Protein AF-A0A2E7J8X0-F1 (afdb_monomer)

Sequence (251 aa):
MTSPWQKIRTTPGSDLNWLWLPGWSFSADVFETFYDELPGHHWAADYLNCAVSFETAAASLAATAPGTGDGVNLPAIWIGWSLGGALAAKAFSATPAPRNHFLVTLATGQRFLSDKTGNGMPTEDFEAFSQSLTSNAETTLKRFTGLCAQGSSEARSLMKQLKSSQHPVRSELNHTLEWLRYEDLLPSLRSLHLYGHADALKPSHMPPAELSPGESHTFFLTTEGKHHLLERLHQLAEQLQHESAKREEMQ

Radius of gyration: 17.35 Å; Cα contacts (8 Å, |Δi|>4): 506; chains: 1; bounding box: 46×39×56 Å

Secondary structure (DSSP, 8-state):
---SEEEEEEESS---EEEEEPPTTB-GGGGHHHHTTS-EEEEEE-TTTT-SSHHHHHHHHHHT-TTEETTEE--EEEEEETHHHHHHHHHHHTSS-GGGEEEEEES--S-SB--TT--SB-HHHHHHHHHHHHH-HHHHHHHHHHHHHTT-TTHHHHHHHHHHHBPPS-THHHHHHGGGG---PPPPTTEEEEEETT-TT-PPPPSSEEEESS-STTGGGSHHHHHHHHHHHHHHHHHHHHHHHHHHHT-

Nearest PDB structures (foldseek):
  6k5e-assembly1_A  TM=8.300E-01  e=3.339E-15  Klebsiella pneumoniae
  1m33-assembly1_A  TM=8.145E-01  e=1.125E-14  Escherichia coli
  4nmw-assembly1_A  TM=8.241E-01  e=4.278E-14  Salmonella enterica subsp. enterica serovar Typhimurium str. LT2
  4etw-assembly2_C  TM=8.122E-01  e=5.796E-14  Shigella flexneri
  4rnc-assembly2_C-2  TM=6.267E-01  e=2.896E-07  Rhodococcus sp. ECU1013

Structure (mmCIF, N/CA/C/O backbone):
data_AF-A0A2E7J8X0-F1
#
_entry.id   AF-A0A2E7J8X0-F1
#
loop_
_atom_site.group_PDB
_atom_site.id
_atom_site.type_symbol
_atom_site.label_atom_id
_atom_site.label_alt_id
_atom_site.label_comp_id
_atom_site.label_asym_id
_atom_site.label_entity_id
_atom_site.label_seq_id
_atom_site.pdbx_PDB_ins_code
_atom_site.Cartn_x
_atom_site.Cartn_y
_atom_site.Cartn_z
_atom_site.occupancy
_atom_site.B_iso_or_equiv
_atom_site.auth_seq_id
_atom_site.auth_comp_id
_atom_site.auth_asym_id
_atom_site.auth_atom_id
_atom_site.pdbx_PDB_model_num
ATOM 1 N N . MET A 1 1 ? 21.994 -9.828 6.572 1.00 58.06 1 MET A N 1
ATOM 2 C CA . MET A 1 1 ? 20.561 -9.687 6.904 1.00 58.06 1 MET A CA 1
ATOM 3 C C . MET A 1 1 ? 19.781 -10.415 5.827 1.00 58.06 1 MET A C 1
ATOM 5 O O . MET A 1 1 ? 20.180 -10.331 4.671 1.00 58.06 1 MET A O 1
ATOM 9 N N . THR A 1 2 ? 18.761 -11.186 6.190 1.00 70.69 2 THR A N 1
ATOM 10 C CA . THR A 1 2 ? 17.818 -11.781 5.230 1.00 70.69 2 THR A CA 1
ATOM 11 C C . THR A 1 2 ? 17.099 -10.655 4.487 1.00 70.69 2 THR A C 1
ATOM 13 O O . THR A 1 2 ? 16.777 -9.639 5.102 1.00 70.69 2 THR A O 1
ATOM 16 N N . SER A 1 3 ? 16.901 -10.797 3.174 1.00 85.25 3 SER A N 1
ATOM 17 C CA . SER A 1 3 ? 16.164 -9.794 2.397 1.00 85.25 3 SER A CA 1
ATOM 18 C C . SER A 1 3 ? 14.737 -9.649 2.954 1.00 85.25 3 SER A C 1
ATOM 20 O O . SER A 1 3 ? 14.122 -10.673 3.261 1.00 85.25 3 SER A O 1
ATOM 22 N N . PRO A 1 4 ? 14.198 -8.419 3.068 1.00 91.75 4 PRO A N 1
ATOM 23 C CA . PRO A 1 4 ? 12.798 -8.187 3.409 1.00 91.75 4 PRO A CA 1
ATOM 24 C C . PRO A 1 4 ? 11.832 -8.627 2.301 1.00 91.75 4 PRO A C 1
ATOM 26 O O . PRO A 1 4 ? 10.627 -8.560 2.507 1.00 91.75 4 PRO A O 1
ATOM 29 N N . TRP A 1 5 ? 12.322 -9.054 1.132 1.00 94.44 5 TRP A N 1
ATOM 30 C CA . TRP A 1 5 ? 11.491 -9.469 0.008 1.00 94.44 5 TRP A CA 1
ATOM 31 C C . TRP A 1 5 ? 11.328 -10.983 -0.058 1.00 94.44 5 TRP A C 1
ATOM 33 O O . TRP A 1 5 ? 12.304 -11.733 -0.124 1.00 94.44 5 TRP A O 1
ATOM 43 N N . GLN A 1 6 ? 10.080 -11.433 -0.123 1.00 94.62 6 GLN A N 1
ATOM 44 C CA . GLN A 1 6 ? 9.724 -12.834 -0.322 1.00 94.62 6 GLN A CA 1
ATOM 45 C C . GLN A 1 6 ? 8.997 -12.992 -1.652 1.00 94.62 6 GLN A C 1
ATOM 47 O O . GLN A 1 6 ? 8.013 -12.302 -1.911 1.00 94.62 6 GLN A O 1
ATOM 52 N N . LYS A 1 7 ? 9.464 -13.901 -2.513 1.00 95.38 7 LYS A N 1
ATOM 53 C CA . LYS A 1 7 ? 8.768 -14.200 -3.768 1.00 95.38 7 LYS A CA 1
ATOM 54 C C . LYS A 1 7 ? 7.492 -14.980 -3.460 1.00 95.38 7 LYS A C 1
ATOM 56 O O . LYS A 1 7 ? 7.569 -16.097 -2.958 1.00 95.38 7 LYS A O 1
ATOM 61 N N . ILE A 1 8 ? 6.340 -14.397 -3.775 1.00 95.12 8 ILE A N 1
ATOM 62 C CA . ILE A 1 8 ? 5.021 -14.976 -3.493 1.00 95.12 8 ILE A CA 1
ATOM 63 C C . ILE A 1 8 ? 4.564 -15.848 -4.662 1.00 95.12 8 ILE A C 1
ATOM 65 O O . ILE A 1 8 ? 4.087 -16.966 -4.478 1.00 95.12 8 ILE A O 1
ATOM 69 N N . ARG A 1 9 ? 4.686 -15.316 -5.885 1.00 95.44 9 ARG A N 1
ATOM 70 C CA . ARG A 1 9 ? 4.117 -15.919 -7.095 1.00 95.44 9 ARG A CA 1
ATOM 71 C C . ARG A 1 9 ? 4.887 -15.504 -8.346 1.00 95.44 9 ARG A C 1
ATOM 73 O O . ARG A 1 9 ? 5.602 -14.501 -8.374 1.00 95.44 9 ARG A O 1
ATOM 80 N N . THR A 1 10 ? 4.757 -16.291 -9.404 1.00 96.88 10 THR A N 1
ATOM 81 C CA . THR A 1 10 ? 5.070 -15.864 -10.769 1.00 96.88 10 THR A CA 1
ATOM 82 C C . THR A 1 10 ? 3.896 -16.199 -11.664 1.00 96.88 10 THR A C 1
ATOM 84 O O . THR A 1 10 ? 3.505 -17.361 -11.750 1.00 96.88 10 THR A O 1
ATOM 87 N N . THR A 1 11 ? 3.369 -15.172 -12.313 1.00 96.00 11 THR A N 1
ATOM 88 C CA . THR A 1 11 ? 2.259 -15.255 -13.254 1.00 96.00 11 THR A CA 1
ATOM 89 C C . THR A 1 11 ? 2.851 -15.125 -14.659 1.00 96.00 11 THR A C 1
ATOM 91 O O . THR A 1 11 ? 3.521 -14.127 -14.931 1.00 96.00 11 THR A O 1
ATOM 94 N N . PRO A 1 12 ? 2.705 -16.127 -15.546 1.00 94.94 12 PRO A N 1
ATOM 95 C CA . PRO A 1 12 ? 3.324 -16.097 -16.872 1.00 94.94 12 PRO A CA 1
ATOM 96 C C . PRO A 1 12 ? 2.905 -14.880 -17.710 1.00 94.94 12 PRO A C 1
ATOM 98 O O . PRO A 1 12 ? 1.773 -14.420 -17.606 1.00 94.94 12 PRO A O 1
ATOM 101 N N . GLY A 1 13 ? 3.798 -14.414 -18.591 1.00 91.44 13 GLY A N 1
ATOM 102 C CA . GLY A 1 13 ? 3.497 -13.379 -19.594 1.00 91.44 13 GLY A CA 1
ATOM 103 C C . GLY A 1 13 ? 4.277 -12.068 -19.456 1.00 91.44 13 GLY A C 1
ATOM 104 O O . GLY A 1 13 ? 4.091 -11.179 -20.279 1.00 91.44 13 GLY A O 1
ATOM 105 N N . SER A 1 14 ? 5.145 -11.928 -18.449 1.00 92.62 14 SER A N 1
ATOM 106 C CA . SER A 1 14 ? 5.993 -10.745 -18.252 1.00 92.62 14 SER A CA 1
ATOM 107 C C . SER A 1 14 ? 7.146 -11.039 -17.284 1.00 92.62 14 SER A C 1
ATOM 109 O O . SER A 1 14 ? 6.987 -11.869 -16.391 1.00 92.62 14 SER A O 1
ATOM 111 N N . ASP A 1 15 ? 8.257 -10.307 -17.414 1.00 90.88 15 ASP A N 1
ATOM 112 C CA . ASP A 1 15 ? 9.375 -10.286 -16.449 1.00 90.88 15 ASP A CA 1
ATOM 113 C C . ASP A 1 15 ? 9.289 -9.094 -15.467 1.00 90.88 15 ASP A C 1
ATOM 115 O O . ASP A 1 15 ? 10.213 -8.824 -14.694 1.00 90.88 15 ASP A O 1
ATOM 119 N N . LEU A 1 16 ? 8.177 -8.350 -15.495 1.00 94.44 16 LEU A N 1
ATOM 120 C CA . LEU A 1 16 ? 7.918 -7.221 -14.602 1.00 94.44 16 LEU A CA 1
ATOM 121 C C . LEU A 1 16 ? 7.879 -7.674 -13.137 1.00 94.44 16 LEU A C 1
ATOM 123 O O . LEU A 1 16 ? 7.242 -8.673 -12.799 1.00 94.44 16 LEU A O 1
ATOM 127 N N . ASN A 1 17 ? 8.516 -6.905 -12.253 1.00 95.94 17 ASN A N 1
ATOM 128 C CA . ASN A 1 17 ? 8.443 -7.140 -10.813 1.00 95.94 17 ASN A CA 1
ATOM 129 C C . ASN A 1 17 ? 7.322 -6.308 -10.176 1.00 95.94 17 ASN A C 1
ATOM 131 O O . ASN A 1 17 ? 7.296 -5.084 -10.285 1.00 95.94 17 ASN A O 1
ATOM 135 N N . TRP A 1 18 ? 6.425 -6.970 -9.455 1.00 97.75 18 TRP A N 1
ATOM 136 C CA . TRP A 1 18 ? 5.392 -6.354 -8.628 1.00 97.75 18 TRP A CA 1
ATOM 137 C C . TRP A 1 18 ? 5.819 -6.439 -7.163 1.00 97.75 18 TRP A C 1
ATOM 139 O O . TRP A 1 18 ? 5.891 -7.535 -6.599 1.00 97.75 18 TRP A O 1
ATOM 149 N N . LEU A 1 19 ? 6.134 -5.296 -6.558 1.00 97.81 19 LEU A N 1
ATOM 150 C CA . LEU A 1 19 ? 6.659 -5.205 -5.196 1.00 97.81 19 LEU A CA 1
ATOM 151 C C . LEU A 1 19 ? 5.551 -4.724 -4.252 1.00 97.81 19 LEU A C 1
ATOM 153 O O . LEU A 1 19 ? 5.209 -3.545 -4.251 1.00 97.81 19 LEU A O 1
ATOM 157 N N . TRP A 1 20 ? 4.974 -5.638 -3.472 1.00 98.44 20 TRP A N 1
ATOM 158 C CA . TRP A 1 20 ? 3.791 -5.410 -2.636 1.00 98.44 20 TRP A CA 1
ATOM 159 C C . TRP A 1 20 ? 4.172 -5.118 -1.185 1.00 98.44 20 TRP A C 1
ATOM 161 O O . TRP A 1 20 ? 4.809 -5.940 -0.524 1.00 98.44 20 TRP A O 1
ATOM 171 N N . LEU A 1 21 ? 3.737 -3.967 -0.671 1.00 98.38 21 LEU A N 1
ATOM 172 C CA . LEU A 1 21 ? 3.998 -3.516 0.694 1.00 98.38 21 LEU A CA 1
ATOM 173 C C . LEU A 1 21 ? 2.665 -3.326 1.436 1.00 98.38 21 LEU A C 1
ATOM 175 O O . LEU A 1 21 ? 1.928 -2.377 1.142 1.00 98.38 21 LEU A O 1
ATOM 179 N N . PRO A 1 22 ? 2.310 -4.226 2.370 1.00 97.81 22 PRO A N 1
ATOM 180 C CA . PRO A 1 22 ? 1.033 -4.149 3.071 1.00 97.81 22 PRO A CA 1
ATOM 181 C C . PRO A 1 22 ? 0.977 -2.969 4.048 1.00 97.81 22 PRO A C 1
ATOM 183 O O . PRO A 1 22 ? 1.994 -2.383 4.408 1.00 97.81 22 PRO A O 1
ATOM 186 N N . GLY A 1 23 ? -0.236 -2.620 4.477 1.00 97.81 23 GLY A N 1
ATOM 187 C CA . GLY A 1 23 ? -0.451 -1.649 5.545 1.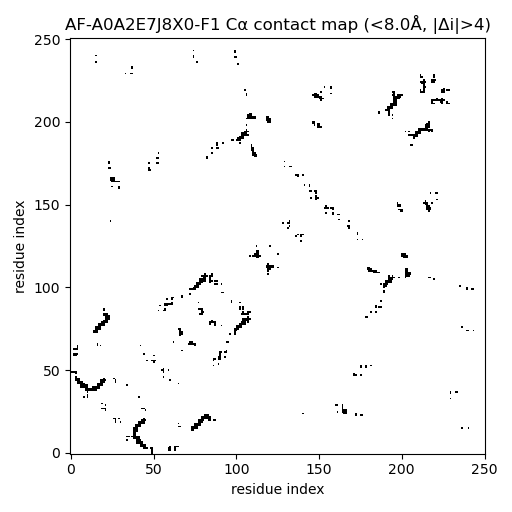00 97.81 23 GLY A CA 1
ATOM 188 C C . GLY A 1 23 ? -0.059 -2.200 6.915 1.00 97.81 23 GLY A C 1
ATOM 189 O O . GLY A 1 23 ? 0.081 -3.408 7.109 1.00 97.81 23 GLY A O 1
ATOM 190 N N . TRP A 1 24 ? 0.084 -1.307 7.898 1.00 97.56 24 TRP A N 1
ATOM 191 C CA . TRP A 1 24 ? 0.423 -1.694 9.268 1.00 97.56 24 TRP A CA 1
ATOM 192 C C . TRP A 1 24 ? -0.528 -2.784 9.800 1.00 97.56 24 TRP A C 1
ATOM 194 O O . TRP A 1 24 ? -1.736 -2.731 9.584 1.00 97.56 24 TRP A O 1
ATOM 204 N N . SER A 1 25 ? 0.024 -3.771 10.511 1.00 96.81 25 SER A N 1
ATOM 205 C CA . SER A 1 25 ? -0.647 -4.986 11.014 1.00 96.81 25 SER A CA 1
ATOM 206 C C . SER A 1 25 ? -1.102 -6.033 9.989 1.00 96.81 25 SER A C 1
ATOM 208 O O . SER A 1 25 ? -1.513 -7.115 10.408 1.00 96.81 25 SER A O 1
ATOM 210 N N . PHE A 1 26 ? -0.989 -5.784 8.683 1.00 97.25 26 PHE A N 1
ATOM 211 C CA . PHE A 1 26 ? -1.404 -6.732 7.646 1.00 97.25 26 PHE A CA 1
ATOM 212 C C . PHE A 1 26 ? -0.212 -7.375 6.934 1.00 97.25 26 PHE A C 1
ATOM 214 O O . PHE A 1 26 ? 0.861 -6.788 6.825 1.00 97.25 26 PHE A O 1
ATOM 221 N N . SER A 1 27 ? -0.431 -8.585 6.431 1.00 95.50 27 SER A N 1
ATOM 222 C CA . SER A 1 27 ? 0.467 -9.277 5.506 1.00 95.50 27 SER A CA 1
ATOM 223 C C . SER A 1 27 ? 0.142 -8.921 4.051 1.00 95.50 27 SER A C 1
ATOM 225 O O . SER A 1 27 ? -0.927 -8.379 3.745 1.00 95.50 27 SER A O 1
ATOM 227 N N . ALA A 1 28 ? 1.059 -9.248 3.136 1.00 95.44 28 ALA A N 1
ATOM 228 C CA . ALA A 1 28 ? 0.878 -9.005 1.706 1.00 95.44 28 ALA A CA 1
ATOM 229 C C . ALA A 1 28 ? -0.301 -9.784 1.096 1.00 95.44 28 ALA A C 1
ATOM 231 O O . ALA A 1 28 ? -0.807 -9.356 0.063 1.00 95.44 28 ALA A O 1
ATOM 232 N N . ASP A 1 29 ? -0.803 -10.829 1.764 1.00 95.88 29 ASP A N 1
ATOM 233 C CA . ASP A 1 29 ? -1.971 -11.617 1.339 1.00 95.88 29 ASP A CA 1
ATOM 234 C C . ASP A 1 29 ? -3.230 -10.758 1.132 1.00 95.88 29 ASP A C 1
ATOM 236 O O . ASP A 1 29 ? -4.136 -11.136 0.392 1.00 95.88 29 ASP A O 1
ATOM 240 N N . VAL A 1 30 ? -3.279 -9.545 1.703 1.00 97.25 30 VAL A N 1
ATOM 241 C CA . VAL A 1 30 ? -4.329 -8.560 1.390 1.00 97.25 30 VAL A CA 1
ATOM 242 C C . VAL A 1 30 ? -4.422 -8.247 -0.115 1.00 97.25 30 VAL A C 1
ATOM 244 O O . VAL A 1 30 ? -5.489 -7.881 -0.601 1.00 97.25 30 VAL A O 1
ATOM 247 N N . PHE A 1 31 ? -3.336 -8.434 -0.868 1.00 97.75 31 PHE A N 1
ATOM 248 C CA . PHE A 1 31 ? -3.265 -8.221 -2.314 1.00 97.75 31 PHE A CA 1
ATOM 249 C C . PHE A 1 31 ? -3.415 -9.505 -3.144 1.00 97.75 31 PHE A C 1
ATOM 251 O O . PHE A 1 31 ? -3.276 -9.441 -4.364 1.00 97.75 31 PHE A O 1
ATOM 258 N N . GLU A 1 32 ? -3.712 -10.659 -2.536 1.00 96.00 32 GLU A N 1
ATOM 259 C CA . GLU A 1 32 ? -3.732 -11.961 -3.229 1.00 96.00 32 GLU A CA 1
ATOM 260 C C . GLU A 1 32 ? -4.553 -11.936 -4.525 1.00 96.00 32 GLU A C 1
ATOM 262 O O . GLU A 1 32 ? -4.139 -12.458 -5.560 1.00 96.00 32 GLU A O 1
ATOM 267 N N . THR A 1 33 ? -5.691 -11.241 -4.494 1.00 94.75 33 THR A N 1
ATOM 268 C CA . THR A 1 33 ? -6.635 -11.187 -5.616 1.00 94.75 33 THR A CA 1
ATOM 269 C C . THR A 1 33 ? -6.126 -10.449 -6.861 1.00 94.75 33 THR A C 1
ATOM 271 O O . THR A 1 33 ? -6.829 -10.449 -7.873 1.00 94.75 33 THR A O 1
ATOM 274 N N . PHE A 1 34 ? -4.956 -9.806 -6.786 1.00 97.56 34 PHE A N 1
ATOM 275 C CA . PHE A 1 34 ? -4.296 -9.129 -7.905 1.00 97.56 34 PHE A CA 1
ATOM 276 C C . PHE A 1 34 ? -3.223 -9.995 -8.570 1.00 97.56 34 PHE A C 1
ATOM 278 O O . PHE A 1 34 ? -2.831 -9.706 -9.696 1.00 97.56 34 PHE A O 1
ATOM 285 N N . TYR A 1 35 ? -2.717 -11.036 -7.900 1.00 95.81 35 TYR A N 1
ATOM 286 C CA . TYR A 1 35 ? -1.521 -11.736 -8.375 1.00 95.81 35 TYR A CA 1
ATOM 287 C C . TYR A 1 35 ? -1.754 -12.510 -9.674 1.00 95.81 35 TYR A C 1
ATOM 289 O O . TYR A 1 35 ? -0.895 -12.511 -10.549 1.00 95.81 35 TYR A O 1
ATOM 297 N N . ASP A 1 36 ? -2.918 -13.141 -9.820 1.00 93.94 36 ASP A N 1
ATOM 298 C CA . ASP A 1 36 ? -3.247 -13.919 -11.022 1.00 93.94 36 ASP A CA 1
ATOM 299 C C . ASP A 1 36 ? -3.713 -13.041 -12.196 1.00 93.94 36 ASP A C 1
ATOM 301 O O . ASP A 1 36 ? -3.674 -13.472 -13.345 1.00 93.94 36 ASP A O 1
ATOM 305 N N . GLU A 1 37 ? -4.093 -11.792 -11.921 1.00 97.12 37 GLU A N 1
ATOM 306 C CA . GLU A 1 37 ? -4.568 -10.825 -12.921 1.00 97.12 37 GLU A CA 1
ATOM 307 C C . GLU A 1 37 ? -3.423 -10.007 -13.545 1.00 97.12 37 GLU A C 1
ATOM 309 O O . GLU A 1 37 ? -3.613 -9.303 -14.537 1.00 97.12 37 GLU A O 1
ATOM 314 N N . LEU A 1 38 ? -2.226 -10.065 -12.958 1.00 97.56 38 LEU A N 1
ATOM 315 C CA . LEU A 1 38 ? -1.077 -9.242 -13.325 1.00 97.56 38 LEU A CA 1
ATOM 316 C C . LEU A 1 38 ? 0.111 -10.144 -13.701 1.00 97.56 38 LEU A C 1
ATOM 318 O O . LEU A 1 38 ? 0.760 -10.696 -12.817 1.00 97.56 38 LEU A O 1
ATOM 322 N N . PRO A 1 39 ? 0.442 -10.308 -14.994 1.00 96.94 39 PRO A N 1
ATOM 323 C CA . PRO A 1 39 ? 1.623 -11.061 -15.418 1.00 96.94 39 PRO A CA 1
ATOM 324 C C . PRO A 1 39 ? 2.916 -10.495 -14.816 1.00 96.94 39 PRO A C 1
ATOM 326 O O . PRO A 1 39 ? 3.120 -9.278 -14.815 1.00 96.94 39 PRO A O 1
ATOM 329 N N . GLY A 1 40 ? 3.817 -11.358 -14.343 1.00 96.12 40 GLY A N 1
ATOM 330 C CA . GLY A 1 40 ? 5.087 -10.949 -13.744 1.00 96.12 40 GLY A CA 1
ATOM 331 C C . GLY A 1 40 ? 5.511 -11.754 -12.518 1.00 96.12 40 GLY A C 1
ATOM 332 O O . GLY A 1 40 ? 5.004 -12.837 -12.213 1.00 96.12 40 GLY A O 1
ATOM 333 N N . HIS A 1 41 ? 6.475 -11.204 -11.785 1.00 97.12 41 HIS A N 1
ATOM 334 C CA . HIS A 1 41 ? 6.982 -11.749 -10.530 1.00 97.12 41 HIS A CA 1
ATOM 335 C C . HIS A 1 41 ? 6.455 -10.941 -9.345 1.00 97.12 41 HIS A C 1
ATOM 337 O O . HIS A 1 41 ? 6.700 -9.741 -9.255 1.00 97.12 41 HIS A O 1
ATOM 343 N N . HIS A 1 42 ? 5.775 -11.600 -8.409 1.00 97.88 42 HIS A N 1
ATOM 344 C CA . HIS A 1 42 ? 5.182 -10.955 -7.238 1.00 97.88 42 HIS A CA 1
ATOM 345 C C . HIS A 1 42 ? 6.062 -11.164 -6.015 1.00 97.88 42 HIS A C 1
ATOM 347 O O . HIS A 1 42 ? 6.382 -12.305 -5.663 1.00 97.88 42 HIS A O 1
ATOM 353 N N . TRP A 1 43 ? 6.404 -10.067 -5.351 1.00 97.69 43 TRP A N 1
ATOM 354 C CA . TRP A 1 43 ? 7.251 -10.048 -4.166 1.00 97.69 43 TRP A CA 1
ATOM 355 C C . TRP A 1 43 ? 6.544 -9.320 -3.024 1.00 97.69 43 TRP A C 1
ATOM 357 O O . TRP A 1 43 ? 6.051 -8.213 -3.215 1.00 97.69 43 TRP A O 1
ATOM 367 N N . ALA A 1 44 ? 6.495 -9.932 -1.843 1.00 96.81 44 ALA A N 1
ATOM 368 C CA . ALA A 1 44 ? 5.972 -9.338 -0.616 1.00 96.81 44 ALA A CA 1
ATOM 369 C C . ALA A 1 44 ? 7.107 -8.717 0.189 1.00 96.81 44 ALA A C 1
ATOM 371 O O . ALA A 1 44 ? 8.133 -9.369 0.393 1.00 96.81 44 ALA A O 1
ATOM 372 N N . ALA A 1 45 ? 6.894 -7.510 0.706 1.00 95.50 45 ALA A N 1
ATOM 373 C CA . ALA A 1 45 ? 7.721 -6.960 1.768 1.00 95.50 45 ALA A CA 1
ATOM 374 C C . ALA A 1 45 ? 7.289 -7.509 3.137 1.00 95.50 45 ALA A C 1
ATOM 376 O O . ALA A 1 45 ? 6.139 -7.348 3.545 1.00 95.50 45 ALA A O 1
ATOM 377 N N . ASP A 1 46 ? 8.237 -8.075 3.877 1.00 91.31 46 ASP A N 1
ATOM 378 C CA . ASP A 1 46 ? 8.114 -8.452 5.286 1.00 91.31 46 ASP A CA 1
ATOM 379 C C . ASP A 1 46 ? 8.938 -7.488 6.153 1.00 91.31 46 ASP A C 1
ATOM 381 O O . ASP A 1 46 ? 9.997 -7.810 6.693 1.00 91.31 46 ASP A O 1
ATOM 385 N N . TYR A 1 47 ? 8.474 -6.241 6.251 1.00 90.75 47 TYR A N 1
ATOM 386 C CA . TYR A 1 47 ? 9.187 -5.201 6.998 1.00 90.75 47 TYR A CA 1
ATOM 387 C C . TYR A 1 47 ? 9.074 -5.359 8.525 1.00 90.75 47 TYR A C 1
ATOM 389 O O . TYR A 1 47 ? 9.843 -4.727 9.248 1.00 90.75 47 TYR A O 1
ATOM 397 N N . LEU A 1 48 ? 8.156 -6.197 9.030 1.00 86.25 48 LEU A N 1
ATOM 398 C CA . LEU A 1 48 ? 7.967 -6.407 10.472 1.00 86.25 48 LEU A CA 1
ATOM 399 C C . LEU A 1 48 ? 9.156 -7.130 11.117 1.00 86.25 48 LEU A C 1
ATOM 401 O O . LEU A 1 48 ? 9.444 -6.900 12.287 1.00 86.25 48 LEU A O 1
ATOM 405 N N . ASN A 1 49 ? 9.843 -7.990 10.361 1.00 79.12 49 ASN A N 1
ATOM 406 C CA . ASN A 1 49 ? 10.910 -8.850 10.881 1.00 79.12 49 ASN A CA 1
ATOM 407 C C . ASN A 1 49 ? 12.326 -8.339 10.569 1.00 79.12 49 ASN A C 1
ATOM 409 O O . ASN A 1 49 ? 13.309 -8.964 10.972 1.00 79.12 49 ASN A O 1
ATOM 413 N N . CYS A 1 50 ? 12.451 -7.241 9.820 1.00 69.94 50 CYS A N 1
ATOM 414 C CA . CYS A 1 50 ? 13.700 -6.915 9.130 1.00 69.94 50 CYS A CA 1
ATOM 415 C C . CYS A 1 50 ? 14.368 -5.605 9.564 1.00 69.94 50 CYS A C 1
ATOM 417 O O . CYS A 1 50 ? 15.479 -5.339 9.104 1.00 69.94 50 CYS A O 1
ATOM 419 N N . ALA A 1 51 ? 13.746 -4.787 10.419 1.00 71.56 51 ALA A N 1
ATOM 420 C CA . ALA A 1 51 ? 14.278 -3.463 10.737 1.00 71.56 51 ALA A CA 1
ATOM 421 C C . ALA A 1 51 ? 13.897 -2.942 12.129 1.00 71.56 51 ALA A C 1
ATOM 423 O O . ALA A 1 51 ? 12.922 -3.373 12.738 1.00 71.56 51 ALA A O 1
ATOM 424 N N . VAL A 1 52 ? 14.701 -1.987 12.607 1.00 82.50 52 VAL A N 1
ATOM 425 C CA . VAL A 1 52 ? 14.579 -1.339 13.927 1.00 82.50 52 VAL A CA 1
ATOM 426 C C . VAL A 1 52 ? 14.099 0.115 13.838 1.00 82.50 52 VAL A C 1
ATOM 428 O O . VAL A 1 52 ? 13.994 0.795 14.855 1.00 82.50 52 VAL A O 1
ATOM 431 N N . SER A 1 53 ? 13.874 0.626 12.626 1.00 93.31 53 SER A N 1
ATOM 432 C CA . SER A 1 53 ? 13.300 1.950 12.373 1.00 93.31 53 SER A CA 1
ATOM 433 C C . SER A 1 53 ? 12.706 2.023 10.965 1.00 93.31 53 SER A C 1
ATOM 435 O O . SER A 1 53 ? 13.051 1.215 10.097 1.00 93.31 53 SER A O 1
ATOM 437 N N . PHE A 1 54 ? 11.878 3.037 10.717 1.00 95.38 54 PHE A N 1
ATOM 438 C CA . PHE A 1 54 ? 11.328 3.335 9.394 1.00 95.38 54 PHE A CA 1
ATOM 439 C C . PHE A 1 54 ? 12.427 3.535 8.333 1.00 95.38 54 PHE A C 1
ATOM 441 O O . PHE A 1 54 ? 12.358 2.978 7.237 1.00 95.38 54 PHE A O 1
ATOM 448 N N . GLU A 1 55 ? 13.484 4.280 8.663 1.00 94.88 55 GLU A N 1
ATOM 449 C CA . GLU A 1 55 ? 14.585 4.609 7.750 1.00 94.88 55 GLU A CA 1
ATOM 450 C C . GLU A 1 55 ? 15.397 3.368 7.392 1.00 94.88 55 GLU A C 1
ATOM 452 O O . GLU A 1 55 ? 15.721 3.151 6.225 1.00 94.88 55 GLU A O 1
ATOM 457 N N . THR A 1 56 ? 15.710 2.537 8.390 1.00 93.75 56 THR A N 1
ATOM 458 C CA . THR A 1 56 ? 16.465 1.297 8.166 1.00 93.75 56 THR A CA 1
ATOM 459 C C . THR A 1 56 ? 15.644 0.278 7.377 1.00 93.75 56 THR A C 1
ATOM 461 O O . THR A 1 56 ? 16.196 -0.395 6.505 1.00 93.75 56 THR A O 1
ATOM 464 N N . ALA A 1 57 ? 14.325 0.221 7.602 1.00 94.69 57 ALA A N 1
ATOM 465 C CA . ALA A 1 57 ? 13.405 -0.589 6.808 1.00 94.69 57 ALA A CA 1
ATOM 466 C C . ALA A 1 57 ? 13.387 -0.139 5.342 1.00 94.69 57 ALA A C 1
ATOM 468 O O . ALA A 1 57 ? 13.635 -0.948 4.448 1.00 94.69 57 ALA A O 1
ATOM 469 N N . ALA A 1 58 ? 13.160 1.153 5.091 1.00 95.19 58 ALA A N 1
ATOM 470 C CA . ALA A 1 58 ? 13.116 1.708 3.741 1.00 95.19 58 ALA A CA 1
ATOM 471 C C . ALA A 1 58 ? 14.451 1.548 2.995 1.00 95.19 58 ALA A C 1
ATOM 473 O O . ALA A 1 58 ? 14.459 1.181 1.820 1.00 95.19 58 ALA A O 1
ATOM 474 N N . ALA A 1 59 ? 15.581 1.761 3.676 1.00 93.12 59 ALA A N 1
ATOM 475 C CA . ALA A 1 59 ? 16.906 1.554 3.095 1.00 93.12 59 ALA A CA 1
ATOM 476 C C . ALA A 1 59 ? 17.149 0.081 2.728 1.00 93.12 59 ALA A C 1
ATOM 478 O O . ALA A 1 59 ? 17.650 -0.205 1.642 1.00 93.12 59 ALA A O 1
ATOM 479 N N . SER A 1 60 ? 16.756 -0.855 3.599 1.00 92.62 60 SER A N 1
ATOM 480 C CA . SER A 1 60 ? 16.861 -2.296 3.336 1.00 92.62 60 SER A CA 1
ATOM 481 C C . SER A 1 60 ? 15.985 -2.727 2.155 1.00 92.62 60 SER A C 1
ATOM 483 O O . SER A 1 60 ? 16.443 -3.458 1.272 1.00 92.62 60 SER A O 1
ATOM 485 N N . LEU A 1 61 ? 14.747 -2.220 2.092 1.00 94.19 61 LEU A N 1
ATOM 486 C CA . LEU A 1 61 ? 13.825 -2.455 0.980 1.00 94.19 61 LEU A CA 1
ATOM 487 C C . LEU A 1 61 ? 14.417 -1.966 -0.345 1.00 94.19 61 LEU A C 1
ATOM 489 O O . LEU A 1 61 ? 14.426 -2.734 -1.303 1.00 94.19 61 LEU A O 1
ATOM 493 N N . ALA A 1 62 ? 14.954 -0.742 -0.384 1.00 93.06 62 ALA A N 1
ATOM 494 C CA . ALA A 1 62 ? 15.578 -0.163 -1.575 1.00 93.06 62 ALA A CA 1
ATOM 495 C C . ALA A 1 62 ? 16.826 -0.937 -2.020 1.00 93.06 62 ALA A C 1
ATOM 497 O O . ALA A 1 62 ? 16.973 -1.256 -3.195 1.00 93.06 62 ALA A O 1
ATOM 498 N N . ALA A 1 63 ? 17.713 -1.273 -1.079 1.00 90.62 63 ALA A N 1
ATOM 499 C CA . ALA A 1 63 ? 18.994 -1.915 -1.376 1.00 90.62 63 ALA A CA 1
ATOM 500 C C . ALA A 1 63 ? 18.863 -3.369 -1.854 1.00 90.62 63 ALA A C 1
ATOM 502 O O . ALA A 1 63 ? 19.802 -3.913 -2.428 1.00 90.62 63 ALA A O 1
ATOM 503 N N . THR A 1 64 ? 17.733 -4.016 -1.571 1.00 91.06 64 THR A N 1
ATOM 504 C CA . THR A 1 64 ? 17.513 -5.435 -1.884 1.00 91.06 64 THR A CA 1
ATOM 505 C C . THR A 1 64 ? 16.305 -5.664 -2.786 1.00 91.06 64 THR A C 1
ATOM 507 O O . THR A 1 64 ? 15.862 -6.805 -2.928 1.00 91.06 64 THR A O 1
ATOM 510 N N . ALA A 1 65 ? 15.762 -4.598 -3.382 1.00 92.12 65 ALA A N 1
ATOM 511 C CA . ALA A 1 65 ? 14.594 -4.684 -4.241 1.00 92.12 65 ALA A CA 1
ATOM 512 C C . ALA A 1 65 ? 14.858 -5.622 -5.432 1.00 92.12 65 ALA A C 1
ATOM 514 O O . ALA A 1 65 ? 15.866 -5.468 -6.130 1.00 92.12 65 ALA A O 1
ATOM 515 N N . PRO A 1 66 ? 13.968 -6.590 -5.700 1.00 90.06 66 PRO A N 1
ATOM 516 C CA . PRO A 1 66 ? 14.073 -7.448 -6.869 1.00 90.06 66 PRO A CA 1
ATOM 517 C C . PRO A 1 66 ? 14.175 -6.627 -8.156 1.00 90.06 66 PRO A C 1
ATOM 519 O O . PRO A 1 66 ? 13.425 -5.675 -8.358 1.00 90.06 66 PRO A O 1
ATOM 522 N N . GLY A 1 67 ? 15.117 -6.994 -9.024 1.00 79.25 67 GLY A N 1
ATOM 523 C CA . GLY A 1 67 ? 15.384 -6.250 -10.258 1.00 79.25 67 GLY A CA 1
ATOM 524 C C . GLY A 1 67 ? 16.270 -5.013 -10.078 1.00 79.25 67 GLY A C 1
ATOM 525 O O . GLY A 1 67 ? 16.489 -4.307 -11.060 1.00 79.25 67 GLY A O 1
ATOM 526 N N . THR A 1 68 ? 16.801 -4.771 -8.872 1.00 74.00 68 THR A N 1
ATOM 527 C CA . THR A 1 68 ? 17.818 -3.744 -8.603 1.00 74.00 68 THR A CA 1
ATOM 528 C C . THR A 1 68 ? 19.160 -4.410 -8.273 1.00 74.00 68 THR A C 1
ATOM 530 O O . THR A 1 68 ? 19.230 -5.296 -7.422 1.00 74.00 68 THR A O 1
ATOM 533 N N . GLY A 1 69 ? 20.226 -4.052 -8.994 1.00 67.62 69 GLY A N 1
ATOM 534 C CA . GLY A 1 69 ? 21.568 -4.606 -8.788 1.00 67.62 69 GLY A CA 1
ATOM 535 C C . GLY A 1 69 ? 22.528 -4.303 -9.940 1.00 67.62 69 GLY A C 1
ATOM 536 O O . GLY A 1 69 ? 22.126 -3.782 -10.982 1.00 67.62 69 GLY A O 1
ATOM 537 N N . ASP A 1 70 ? 23.808 -4.629 -9.758 1.00 58.38 70 ASP A N 1
ATOM 538 C CA . ASP A 1 70 ? 24.841 -4.381 -10.767 1.00 58.38 70 ASP A CA 1
ATOM 539 C C . ASP A 1 70 ? 24.535 -5.148 -12.064 1.00 58.38 70 ASP A C 1
ATOM 541 O O . ASP A 1 70 ? 24.538 -6.377 -12.107 1.00 58.38 70 ASP A O 1
ATOM 545 N N . GLY A 1 71 ? 24.249 -4.404 -13.136 1.00 63.16 71 GLY A N 1
ATOM 546 C CA . GLY A 1 71 ? 24.002 -4.946 -14.477 1.00 63.16 71 GLY A CA 1
ATOM 547 C C . GLY A 1 71 ? 22.590 -5.486 -14.735 1.00 63.16 71 GLY A C 1
ATOM 548 O O . GLY A 1 71 ? 22.292 -5.821 -15.878 1.00 63.16 71 GLY A O 1
ATOM 549 N N . VAL A 1 72 ? 21.705 -5.527 -13.731 1.00 67.50 72 VAL A N 1
ATOM 550 C CA . VAL A 1 72 ? 20.302 -5.952 -13.886 1.00 67.50 72 VAL A CA 1
ATOM 551 C C . VAL A 1 72 ? 19.386 -4.815 -13.450 1.00 67.50 72 VAL A C 1
ATOM 553 O O . VAL A 1 72 ? 19.368 -4.435 -12.283 1.00 67.50 72 VAL A O 1
ATOM 556 N N . ASN A 1 73 ? 18.618 -4.273 -14.396 1.00 75.94 73 ASN A N 1
ATOM 557 C CA . ASN A 1 73 ? 17.654 -3.204 -14.140 1.00 75.94 73 ASN A CA 1
ATOM 558 C C . ASN A 1 73 ? 16.296 -3.547 -14.759 1.00 75.94 73 ASN A C 1
ATOM 560 O O . ASN A 1 73 ? 15.836 -2.888 -15.697 1.00 75.94 73 ASN A O 1
ATOM 564 N N . LEU A 1 74 ? 15.695 -4.625 -14.255 1.00 86.19 74 LEU A N 1
ATOM 565 C CA . LEU A 1 74 ? 14.364 -5.044 -14.681 1.00 86.19 74 LEU A CA 1
ATOM 566 C C . LEU A 1 74 ? 13.320 -4.035 -14.190 1.00 86.19 74 LEU A C 1
ATOM 568 O O . LEU A 1 74 ? 13.474 -3.469 -13.100 1.00 86.19 74 LEU A O 1
ATOM 572 N N . PRO A 1 75 ? 12.250 -3.800 -14.966 1.00 90.31 75 PRO A N 1
ATOM 573 C CA . PRO A 1 75 ? 11.204 -2.899 -14.537 1.00 90.31 75 PRO A CA 1
ATOM 574 C C . PRO A 1 75 ? 10.509 -3.436 -13.282 1.00 90.31 75 PRO A C 1
ATOM 576 O O . PRO A 1 75 ? 10.378 -4.649 -13.077 1.00 90.31 75 PRO A O 1
ATOM 579 N N . ALA A 1 76 ? 10.060 -2.512 -12.439 1.00 94.44 76 ALA A N 1
ATOM 580 C CA . ALA A 1 76 ? 9.385 -2.826 -11.189 1.00 94.44 76 ALA A CA 1
ATOM 581 C C . ALA A 1 76 ? 8.318 -1.780 -10.860 1.00 94.44 76 ALA A C 1
ATOM 583 O O . ALA A 1 76 ? 8.558 -0.575 -10.967 1.00 94.44 76 ALA A O 1
ATOM 584 N N . ILE A 1 77 ? 7.153 -2.237 -10.412 1.00 96.81 77 ILE A N 1
ATOM 585 C CA . ILE A 1 77 ? 6.116 -1.378 -9.843 1.00 96.81 77 ILE A CA 1
ATOM 586 C C . ILE A 1 77 ? 6.074 -1.640 -8.341 1.00 96.81 77 ILE A C 1
ATOM 588 O O . ILE A 1 77 ? 5.875 -2.770 -7.898 1.00 96.81 77 ILE A O 1
ATOM 592 N N . TRP A 1 78 ? 6.280 -0.581 -7.565 1.00 97.69 78 TRP A N 1
ATOM 593 C CA . TRP A 1 78 ? 6.181 -0.578 -6.111 1.00 97.69 78 TRP A CA 1
ATOM 594 C C . TRP A 1 78 ? 4.754 -0.228 -5.720 1.00 97.69 78 TRP A C 1
ATOM 596 O O . TRP A 1 78 ? 4.311 0.872 -6.025 1.00 97.69 78 TRP A O 1
ATOM 606 N N . ILE A 1 79 ? 4.038 -1.127 -5.050 1.00 98.62 79 ILE A N 1
ATOM 607 C CA . ILE A 1 79 ? 2.653 -0.918 -4.624 1.00 98.62 79 ILE A CA 1
ATOM 608 C C . ILE A 1 79 ? 2.592 -1.017 -3.114 1.00 98.62 79 ILE A C 1
ATOM 610 O O . ILE A 1 79 ? 2.735 -2.101 -2.550 1.00 98.62 79 ILE A O 1
ATOM 614 N N . GLY A 1 80 ? 2.365 0.114 -2.456 1.00 98.56 80 GLY A N 1
ATOM 615 C CA . GLY A 1 80 ? 2.264 0.151 -1.007 1.00 98.56 80 GLY A CA 1
ATOM 616 C C . GLY A 1 80 ? 0.944 0.726 -0.523 1.00 98.56 80 GLY A C 1
ATOM 617 O O . GLY A 1 80 ? 0.475 1.742 -1.030 1.00 98.56 80 GLY A O 1
ATOM 618 N N . TRP A 1 81 ? 0.358 0.085 0.482 1.00 98.75 81 TRP A N 1
ATOM 619 C CA . TRP A 1 81 ? -0.855 0.557 1.144 1.00 98.75 81 TRP A CA 1
ATOM 620 C C . TRP A 1 81 ? -0.518 1.164 2.505 1.00 98.75 81 TRP A C 1
ATOM 622 O O . TRP A 1 81 ? 0.209 0.549 3.284 1.00 98.75 81 TRP A O 1
ATOM 632 N N . SER A 1 82 ? -1.052 2.349 2.818 1.00 98.06 82 SER A N 1
ATOM 633 C CA . SER A 1 82 ? -0.911 2.973 4.142 1.00 98.06 82 SER A CA 1
ATOM 634 C C . SER A 1 82 ? 0.569 3.094 4.557 1.00 98.06 82 SER A C 1
ATOM 636 O O . SER A 1 82 ? 1.359 3.639 3.779 1.00 98.06 82 SER A O 1
ATOM 638 N N . LEU A 1 83 ? 0.979 2.555 5.718 1.00 98.12 83 LEU A N 1
ATOM 639 C CA . LEU A 1 83 ? 2.391 2.461 6.136 1.00 98.12 83 LEU A CA 1
ATOM 640 C C . LEU A 1 83 ? 3.295 1.816 5.068 1.00 98.12 83 LEU A C 1
ATOM 642 O O . LEU A 1 83 ? 4.396 2.307 4.823 1.00 98.12 83 LEU A O 1
ATOM 646 N N . GLY A 1 84 ? 2.836 0.754 4.402 1.00 98.38 84 GLY A N 1
ATOM 647 C CA . GLY A 1 84 ? 3.572 0.116 3.313 1.00 98.38 84 GLY A CA 1
ATOM 648 C C . GLY A 1 84 ? 3.815 1.061 2.142 1.00 98.38 84 GLY A C 1
ATOM 649 O O . GLY A 1 84 ? 4.886 1.028 1.546 1.00 98.38 84 GLY A O 1
ATOM 650 N N . GLY A 1 85 ? 2.875 1.964 1.851 1.00 98.25 85 GLY A N 1
ATOM 651 C CA . GLY A 1 85 ? 3.062 3.021 0.852 1.00 98.25 85 GLY A CA 1
ATOM 652 C C . GLY A 1 85 ? 4.061 4.089 1.282 1.00 98.25 85 GLY A C 1
ATOM 653 O O . GLY A 1 85 ? 4.826 4.563 0.445 1.00 98.25 85 GLY A O 1
ATOM 654 N N . ALA A 1 86 ? 4.131 4.417 2.574 1.00 98.06 86 ALA A N 1
ATOM 655 C CA . ALA A 1 86 ? 5.151 5.329 3.091 1.00 98.06 86 ALA A CA 1
ATOM 656 C C . ALA A 1 86 ? 6.558 4.717 2.989 1.00 98.06 86 ALA A C 1
ATOM 658 O O . ALA A 1 86 ? 7.489 5.366 2.504 1.00 98.06 86 ALA A O 1
ATOM 659 N N . LEU A 1 87 ? 6.699 3.438 3.360 1.00 97.81 87 LEU A N 1
ATOM 660 C CA . LEU A 1 87 ? 7.936 2.674 3.174 1.00 97.81 87 LEU A CA 1
ATOM 661 C C . LEU A 1 87 ? 8.309 2.559 1.691 1.00 97.81 87 LEU A C 1
ATOM 663 O O . LEU A 1 87 ? 9.469 2.771 1.344 1.00 97.81 87 LEU A O 1
ATOM 667 N N . ALA A 1 88 ? 7.332 2.284 0.820 1.00 97.31 88 ALA A N 1
ATOM 668 C CA . ALA A 1 88 ? 7.525 2.214 -0.626 1.00 97.31 88 ALA A CA 1
ATOM 669 C C . ALA A 1 88 ? 8.036 3.543 -1.184 1.00 97.31 88 ALA A C 1
ATOM 671 O O . ALA A 1 88 ? 9.024 3.556 -1.907 1.00 97.31 88 ALA A O 1
ATOM 672 N N . ALA A 1 89 ? 7.413 4.665 -0.814 1.00 96.75 89 ALA A N 1
ATOM 673 C CA . ALA A 1 89 ? 7.816 5.991 -1.269 1.00 96.75 89 ALA A CA 1
ATOM 674 C C . ALA A 1 89 ? 9.243 6.337 -0.823 1.00 96.75 89 ALA A C 1
ATOM 676 O O . ALA A 1 89 ? 10.068 6.775 -1.633 1.00 96.75 89 ALA A O 1
ATOM 677 N N . LYS A 1 90 ? 9.564 6.080 0.452 1.00 96.31 90 LYS A N 1
ATOM 678 C CA . LYS A 1 90 ? 10.907 6.315 0.988 1.00 96.31 90 LYS A CA 1
ATOM 679 C C . LYS A 1 90 ? 11.949 5.429 0.299 1.00 96.31 90 LYS A C 1
ATOM 681 O O . LYS A 1 90 ? 12.976 5.947 -0.137 1.00 96.31 90 LYS A O 1
ATOM 686 N N . ALA A 1 91 ? 11.677 4.134 0.143 1.00 94.81 91 ALA A N 1
ATOM 687 C CA . ALA A 1 91 ? 12.564 3.199 -0.548 1.00 94.81 91 ALA A CA 1
ATOM 688 C C . ALA A 1 91 ? 12.748 3.571 -2.030 1.00 94.81 91 ALA A C 1
ATOM 690 O O . ALA A 1 91 ? 13.874 3.621 -2.527 1.00 94.81 91 ALA A O 1
ATOM 691 N N . PHE A 1 92 ? 11.661 3.925 -2.719 1.00 94.25 92 PHE A N 1
ATOM 692 C CA . PHE A 1 92 ? 11.671 4.344 -4.119 1.00 94.25 92 PHE A CA 1
ATOM 693 C C . PHE A 1 92 ? 12.580 5.558 -4.337 1.00 94.25 92 PHE A C 1
ATOM 695 O O . PHE A 1 92 ? 13.391 5.561 -5.259 1.00 94.25 92 PHE A O 1
ATOM 702 N N . SER A 1 93 ? 12.517 6.563 -3.453 1.00 92.12 93 SER A N 1
ATOM 703 C CA . SER A 1 93 ? 13.393 7.745 -3.532 1.00 92.12 93 SER A CA 1
ATOM 704 C C . SER A 1 93 ? 14.889 7.430 -3.384 1.00 92.12 93 SER A C 1
ATOM 706 O O . SER A 1 93 ? 15.726 8.195 -3.859 1.00 92.12 93 SER A O 1
ATOM 708 N N . ALA A 1 94 ? 15.223 6.304 -2.748 1.00 89.62 94 ALA A N 1
ATOM 709 C CA . ALA A 1 94 ? 16.590 5.826 -2.564 1.00 89.62 94 ALA A CA 1
ATOM 710 C C . ALA A 1 94 ? 17.008 4.781 -3.617 1.00 89.62 94 ALA A C 1
ATOM 712 O O . ALA A 1 94 ? 18.152 4.327 -3.607 1.00 89.62 94 ALA A O 1
ATOM 713 N N . THR A 1 95 ? 16.098 4.382 -4.513 1.00 84.25 95 THR A N 1
ATOM 714 C CA . THR A 1 95 ? 16.345 3.318 -5.489 1.00 84.25 95 THR A CA 1
ATOM 715 C C . THR A 1 95 ? 17.152 3.849 -6.683 1.00 84.25 95 THR A C 1
ATOM 717 O O . THR A 1 95 ? 16.785 4.869 -7.276 1.00 84.25 95 THR A O 1
ATOM 720 N N . PRO A 1 96 ? 18.247 3.174 -7.082 1.00 73.25 96 PRO A N 1
ATOM 721 C CA . PRO A 1 96 ? 18.999 3.537 -8.278 1.00 73.25 96 PRO A CA 1
ATOM 722 C C . PRO A 1 96 ? 18.153 3.425 -9.556 1.00 73.25 96 PRO A C 1
ATOM 724 O O . PRO A 1 96 ? 17.360 2.506 -9.712 1.00 73.25 96 PRO A O 1
ATOM 727 N N . ALA A 1 97 ? 18.375 4.331 -10.513 1.00 72.00 97 ALA A N 1
ATOM 728 C CA . ALA A 1 97 ? 17.734 4.324 -11.835 1.00 72.00 97 ALA A CA 1
ATOM 729 C C . ALA A 1 97 ? 16.180 4.286 -11.828 1.00 72.00 97 ALA A C 1
ATOM 731 O O . ALA A 1 97 ? 15.586 3.480 -12.551 1.00 72.00 97 ALA A O 1
ATOM 732 N N . PRO A 1 98 ? 15.504 5.240 -11.152 1.00 70.69 98 PRO A N 1
ATOM 733 C CA . PRO A 1 98 ? 14.044 5.245 -10.963 1.00 70.69 98 PRO A CA 1
ATOM 734 C C . PRO A 1 98 ? 13.228 5.294 -12.267 1.00 70.69 98 PRO A C 1
ATOM 736 O O . PRO A 1 98 ? 12.023 5.075 -12.260 1.00 70.69 98 PRO A O 1
ATOM 739 N N . ARG A 1 99 ? 13.863 5.570 -13.413 1.00 80.81 99 ARG A N 1
ATOM 740 C CA . ARG A 1 99 ? 13.219 5.595 -14.736 1.00 80.81 99 ARG A CA 1
ATOM 741 C C . ARG A 1 99 ? 12.659 4.241 -15.192 1.00 80.81 99 ARG A C 1
ATOM 743 O O . ARG A 1 99 ? 11.784 4.232 -16.051 1.00 80.81 99 ARG A O 1
ATOM 750 N N . ASN A 1 100 ? 13.158 3.130 -14.645 1.00 86.25 100 ASN A N 1
ATOM 751 C CA . ASN A 1 100 ? 12.640 1.787 -14.934 1.00 86.25 100 ASN A CA 1
ATOM 752 C C . ASN A 1 100 ? 11.562 1.357 -13.932 1.00 86.25 100 ASN A C 1
ATOM 754 O O . ASN A 1 100 ? 10.988 0.279 -14.071 1.00 86.25 100 ASN A O 1
ATOM 758 N N . HIS A 1 101 ? 11.277 2.186 -12.930 1.00 91.88 101 HIS A N 1
ATOM 759 C CA . HIS A 1 101 ? 10.349 1.853 -11.865 1.00 91.88 101 HIS A CA 1
ATOM 760 C C . HIS A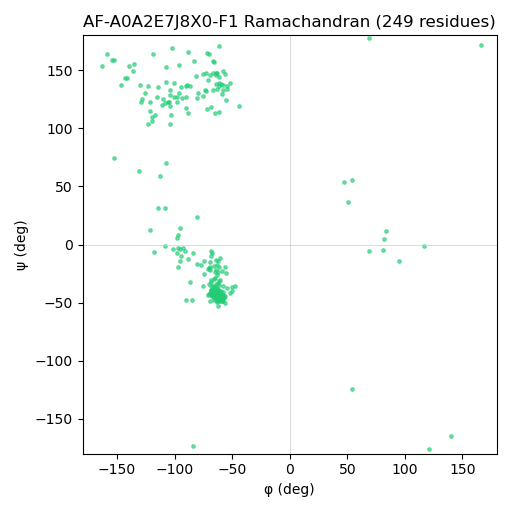 1 101 ? 9.172 2.823 -11.830 1.00 91.88 101 HIS A C 1
ATOM 762 O O . HIS A 1 101 ? 9.193 3.903 -12.435 1.00 91.88 101 HIS A O 1
ATOM 768 N N . PHE A 1 102 ? 8.122 2.420 -11.126 1.00 95.31 102 PHE A N 1
ATOM 769 C CA . PHE A 1 102 ? 6.970 3.270 -10.854 1.00 95.31 102 PHE A CA 1
ATOM 770 C C . PHE A 1 102 ? 6.461 3.030 -9.432 1.00 95.31 102 PHE A C 1
ATOM 772 O O . PHE A 1 102 ? 6.495 1.900 -8.947 1.00 95.31 102 PHE A O 1
ATOM 779 N N . LEU A 1 103 ? 6.011 4.090 -8.764 1.00 97.12 103 LEU A N 1
ATOM 780 C CA . LEU A 1 103 ? 5.455 4.034 -7.415 1.00 97.12 103 LEU A CA 1
ATOM 781 C C . LEU A 1 103 ? 3.929 4.153 -7.461 1.00 97.12 103 LEU A C 1
ATOM 783 O O . LEU A 1 103 ? 3.384 5.097 -8.017 1.00 97.12 103 LEU A O 1
ATOM 787 N N . VAL A 1 104 ? 3.229 3.238 -6.812 1.00 98.31 104 VAL A N 1
ATOM 788 C CA . VAL A 1 104 ? 1.789 3.300 -6.583 1.00 98.31 104 VAL A CA 1
ATOM 789 C C . VAL A 1 104 ? 1.557 3.276 -5.081 1.00 98.31 104 VAL A C 1
ATOM 791 O O . VAL A 1 104 ? 1.980 2.347 -4.393 1.00 98.31 104 VAL A O 1
ATOM 794 N N . THR A 1 105 ? 0.882 4.293 -4.555 1.00 98.62 105 THR A N 1
ATOM 795 C CA . THR A 1 105 ? 0.470 4.295 -3.149 1.00 98.62 105 THR A CA 1
ATOM 796 C C . THR A 1 105 ? -1.041 4.245 -3.034 1.00 98.62 105 THR A C 1
ATOM 798 O O . THR A 1 105 ? -1.740 4.998 -3.713 1.00 98.62 105 THR A O 1
ATOM 801 N N . LEU A 1 106 ? -1.535 3.407 -2.132 1.00 98.69 106 LEU A N 1
ATOM 802 C CA . LEU A 1 106 ? -2.951 3.243 -1.839 1.00 98.69 106 LEU A CA 1
ATOM 803 C C . LEU A 1 106 ? -3.210 3.803 -0.442 1.00 98.69 106 LEU A C 1
ATOM 805 O O . LEU A 1 106 ? -2.608 3.338 0.524 1.00 98.69 106 LEU A O 1
ATOM 809 N N . ALA A 1 107 ? -4.079 4.806 -0.327 1.00 97.81 107 ALA A N 1
ATOM 810 C CA . ALA A 1 107 ? -4.457 5.427 0.943 1.00 97.81 107 ALA A CA 1
ATOM 811 C C . ALA A 1 107 ? -3.257 5.856 1.819 1.00 97.81 107 ALA A C 1
ATOM 813 O O . ALA A 1 107 ? -3.276 5.741 3.045 1.00 97.81 107 ALA A O 1
ATOM 814 N N . THR A 1 108 ? -2.183 6.333 1.191 1.00 97.69 108 THR A N 1
ATOM 815 C CA . THR A 1 108 ? -0.967 6.781 1.881 1.00 97.69 108 THR A CA 1
ATOM 816 C C . THR A 1 108 ? -0.905 8.289 1.851 1.00 97.69 108 THR A C 1
ATOM 818 O O . THR A 1 108 ? -0.902 8.881 0.776 1.00 97.69 108 THR A O 1
ATOM 821 N N . GLY A 1 109 ? -0.828 8.905 3.026 1.00 94.81 109 GLY A N 1
ATOM 822 C CA . GLY A 1 109 ? -0.710 10.350 3.116 1.00 94.81 109 GLY A CA 1
ATOM 823 C C . GLY A 1 109 ? 0.724 10.852 2.945 1.00 94.81 109 GLY A C 1
ATOM 824 O O . GLY A 1 109 ? 1.668 10.117 3.240 1.00 94.81 109 GLY A O 1
ATOM 825 N N . GLN A 1 110 ? 0.895 12.123 2.567 1.00 94.81 110 GLN A N 1
ATOM 826 C CA . GLN A 1 110 ? 2.196 12.810 2.619 1.00 94.81 110 GLN A CA 1
ATOM 827 C C . GLN A 1 110 ? 2.805 12.722 4.023 1.00 94.81 110 GLN A C 1
ATOM 829 O O . GLN A 1 110 ? 4.005 12.529 4.183 1.00 94.81 110 GLN A O 1
ATOM 834 N N . ARG A 1 111 ? 1.938 12.820 5.027 1.00 94.62 111 ARG A N 1
ATOM 835 C CA . ARG A 1 111 ? 2.175 12.512 6.435 1.00 94.62 111 ARG A CA 1
ATOM 836 C C . ARG A 1 111 ? 0.947 11.803 6.995 1.00 94.62 111 ARG A C 1
ATOM 838 O O . ARG A 1 111 ? -0.167 12.013 6.499 1.00 94.62 111 ARG A O 1
ATOM 845 N N . PHE A 1 112 ? 1.133 10.983 8.022 1.00 96.19 112 PHE A N 1
ATOM 846 C CA . PHE A 1 112 ? 0.014 10.301 8.669 1.00 96.19 112 PHE A CA 1
ATOM 847 C C . PHE A 1 112 ? -0.657 11.172 9.733 1.00 96.19 112 PHE A C 1
ATOM 849 O O . PHE A 1 112 ? -1.879 11.299 9.739 1.00 96.19 112 PHE A O 1
ATOM 856 N N . LEU A 1 113 ? 0.136 11.785 10.617 1.00 95.06 113 LEU A N 1
ATOM 857 C CA . LEU A 1 113 ? -0.378 12.642 11.683 1.00 95.06 113 LEU A CA 1
ATOM 858 C C . LEU A 1 113 ? -0.829 14.000 11.147 1.00 95.06 113 LEU A C 1
ATOM 860 O O . LEU A 1 113 ? -0.242 14.546 10.210 1.00 95.06 113 LEU A O 1
ATOM 864 N N . SER A 1 114 ? -1.866 14.546 11.776 1.00 91.44 114 SER A N 1
ATOM 865 C CA . SER A 1 114 ? -2.461 15.817 11.400 1.00 91.44 114 SER A CA 1
ATOM 866 C C . SER A 1 114 ? -1.476 16.966 11.568 1.00 91.44 114 SER A C 1
ATOM 868 O O . SER A 1 114 ? -0.856 17.110 12.624 1.00 91.44 114 SER A O 1
ATOM 870 N N . ASP A 1 115 ? -1.384 17.832 10.565 1.00 82.38 115 ASP A N 1
ATOM 871 C CA . ASP A 1 115 ? -0.691 19.109 10.709 1.00 82.38 115 ASP A CA 1
ATOM 872 C C . ASP A 1 115 ? -1.589 20.196 11.324 1.00 82.38 115 ASP A C 1
ATOM 874 O O . ASP A 1 115 ? -2.737 19.968 11.707 1.00 82.38 115 ASP A O 1
ATOM 878 N N . LYS A 1 116 ? -1.079 21.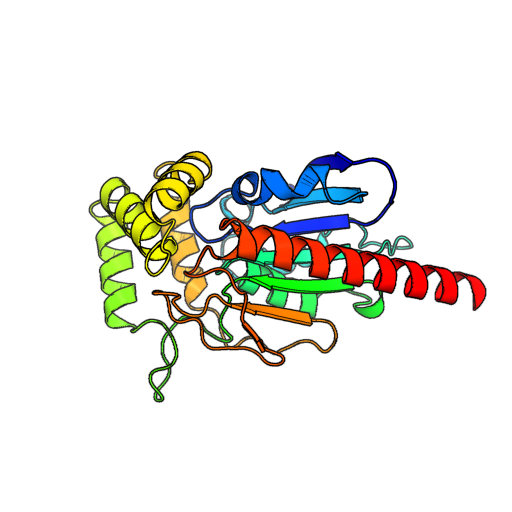433 11.375 1.00 81.19 116 LYS A N 1
ATOM 879 C CA . LYS A 1 116 ? -1.833 22.599 11.865 1.00 81.19 116 LYS A CA 1
ATOM 880 C C . LYS A 1 116 ? -3.077 22.932 11.027 1.00 81.19 116 LYS A C 1
ATOM 882 O O . LYS A 1 116 ? -3.891 23.731 11.476 1.00 81.19 116 LYS A O 1
ATOM 887 N N . T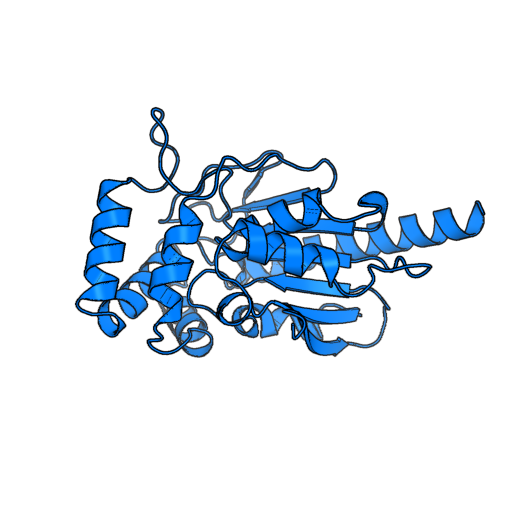HR A 1 117 ? -3.208 22.372 9.823 1.00 78.75 117 THR A N 1
ATOM 888 C CA . THR A 1 117 ? -4.372 22.553 8.942 1.00 78.75 117 THR A CA 1
ATOM 889 C C . THR A 1 117 ? -5.449 21.486 9.166 1.00 78.75 117 THR A C 1
ATOM 891 O O . THR A 1 117 ? -6.536 21.602 8.606 1.00 78.75 117 THR A O 1
ATOM 894 N N . GLY A 1 118 ? -5.180 20.487 10.019 1.00 77.69 118 GLY A N 1
ATOM 895 C CA . GLY A 1 118 ? -6.118 19.415 10.361 1.00 77.69 118 GLY A CA 1
ATOM 896 C C . GLY A 1 118 ? -6.140 18.255 9.361 1.00 77.69 118 GLY A C 1
ATOM 897 O O . GLY A 1 118 ? -7.033 17.413 9.432 1.00 77.69 118 GLY A O 1
ATOM 898 N N . ASN A 1 119 ? -5.178 18.199 8.434 1.00 82.31 119 ASN A N 1
ATOM 899 C CA . ASN A 1 119 ? -5.064 17.123 7.450 1.00 82.31 119 ASN A CA 1
ATOM 900 C C . ASN A 1 119 ? -4.220 15.969 8.001 1.00 82.31 119 ASN A C 1
ATOM 902 O O . ASN A 1 119 ? -3.015 16.144 8.180 1.00 82.31 119 ASN A O 1
ATOM 906 N N . GLY A 1 120 ? -4.836 14.804 8.223 1.00 88.44 120 GLY A N 1
ATOM 907 C CA . GLY A 1 120 ? -4.222 13.602 8.806 1.00 88.44 120 GLY A CA 1
ATOM 908 C C . GLY A 1 120 ? -4.929 13.140 10.087 1.00 88.44 120 GLY A C 1
ATOM 909 O O . GLY A 1 120 ? -5.938 13.718 10.497 1.00 88.44 120 GLY A O 1
ATOM 910 N N . MET A 1 121 ? -4.396 12.102 10.733 1.00 93.00 121 MET A N 1
ATOM 911 C CA . MET A 1 121 ? -4.901 11.586 12.008 1.00 93.00 121 MET A CA 1
ATOM 912 C C . MET A 1 121 ? -4.509 12.510 13.173 1.00 93.00 121 MET A C 1
ATOM 914 O O . MET A 1 121 ? -3.316 12.778 13.334 1.00 93.00 121 MET A O 1
ATOM 918 N N . PRO A 1 122 ? -5.456 12.951 14.021 1.00 93.75 122 PRO A N 1
ATOM 919 C CA . PRO A 1 122 ? -5.131 13.704 15.229 1.00 93.75 122 PRO A CA 1
ATOM 920 C C . PRO A 1 122 ? -4.122 12.963 16.111 1.00 93.75 122 PRO A C 1
ATOM 922 O O . PRO A 1 122 ? -4.242 11.756 16.335 1.00 93.75 122 PRO A O 1
ATOM 925 N N . THR A 1 123 ? -3.123 13.681 16.627 1.00 94.12 123 THR A N 1
ATOM 926 C CA . THR A 1 123 ? -2.074 13.089 17.473 1.00 94.12 123 THR A CA 1
ATOM 927 C C . THR A 1 123 ? -2.678 12.414 18.702 1.00 94.12 123 THR A C 1
ATOM 929 O O . THR A 1 123 ? -2.271 11.316 19.060 1.00 94.12 123 THR A O 1
ATOM 932 N N . GLU A 1 124 ? -3.683 13.025 19.322 1.00 95.56 124 GLU A N 1
ATOM 933 C CA . GLU A 1 124 ? -4.404 12.476 20.469 1.00 95.56 124 GLU A CA 1
ATOM 934 C C . GLU A 1 124 ? -5.086 11.132 20.169 1.00 95.56 124 GLU A C 1
ATOM 936 O O . GLU A 1 124 ? -5.019 10.221 20.996 1.00 95.56 124 GLU A O 1
ATOM 941 N N . ASP A 1 125 ? -5.671 10.977 18.977 1.00 95.12 125 ASP A N 1
ATOM 942 C CA . ASP A 1 125 ? -6.296 9.727 18.539 1.00 95.12 125 ASP A CA 1
ATOM 943 C C . ASP A 1 125 ? -5.229 8.649 18.313 1.00 95.12 125 ASP A C 1
ATOM 945 O O . ASP A 1 125 ? -5.410 7.496 18.718 1.00 95.12 125 ASP A O 1
ATOM 949 N N . PHE A 1 126 ? -4.087 9.029 17.727 1.00 96.31 126 PHE A N 1
ATOM 950 C CA . PHE A 1 126 ? -2.948 8.132 17.537 1.00 96.31 126 PHE A CA 1
ATOM 951 C C . PHE A 1 126 ? -2.350 7.656 18.869 1.00 96.31 126 PHE A C 1
ATOM 953 O O . PHE A 1 126 ? -2.137 6.456 19.052 1.00 96.31 126 PHE A O 1
ATOM 960 N N . GLU A 1 127 ? -2.126 8.560 19.829 1.00 96.94 127 GLU A N 1
ATOM 961 C CA . GLU A 1 127 ? -1.609 8.200 21.158 1.00 96.94 127 GLU A CA 1
ATOM 962 C C . GLU A 1 127 ? -2.586 7.289 21.910 1.00 96.94 127 GLU A C 1
ATOM 964 O O . GLU A 1 127 ? -2.180 6.285 22.503 1.00 96.94 127 GLU A O 1
ATOM 969 N N . ALA A 1 128 ? -3.889 7.590 21.855 1.00 97.12 128 ALA A N 1
ATOM 970 C CA . ALA A 1 128 ? -4.917 6.745 22.455 1.00 97.12 128 ALA A CA 1
ATOM 971 C C . ALA A 1 128 ? -4.948 5.346 21.815 1.00 97.12 128 ALA A C 1
ATOM 973 O O . ALA A 1 128 ? -5.116 4.339 22.516 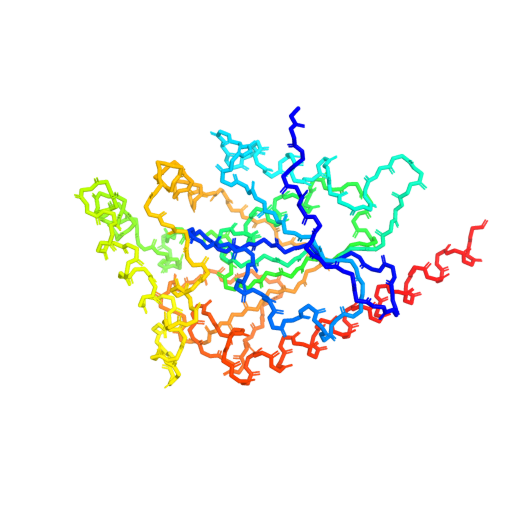1.00 97.12 128 ALA A O 1
ATOM 974 N N . PHE A 1 129 ? -4.747 5.265 20.496 1.00 97.06 129 PHE A N 1
ATOM 975 C CA . PHE A 1 129 ? -4.623 4.001 19.778 1.00 97.06 129 PHE A CA 1
ATOM 976 C C . PHE A 1 129 ? -3.363 3.223 20.198 1.00 97.06 129 PHE A C 1
ATOM 978 O O . PHE A 1 129 ? -3.473 2.038 20.516 1.00 97.06 129 PHE A O 1
ATOM 985 N N . SER A 1 130 ? -2.199 3.877 20.289 1.00 96.69 130 SER A N 1
ATOM 986 C CA . SER A 1 130 ? -0.931 3.256 20.717 1.00 96.69 130 SER A CA 1
ATOM 987 C C . SER A 1 130 ? -1.006 2.712 22.156 1.00 96.69 130 SER A C 1
ATOM 989 O O . SER A 1 130 ? -0.662 1.555 22.431 1.00 96.69 130 SER A O 1
ATOM 991 N N . GLN A 1 131 ? -1.598 3.478 23.079 1.00 96.81 131 GLN A N 1
ATOM 992 C CA . GLN A 1 131 ? -1.862 3.023 24.453 1.00 96.81 131 GLN A CA 1
ATOM 993 C C . GLN A 1 131 ? -2.848 1.844 24.501 1.00 96.81 131 GLN A C 1
ATOM 995 O O . GLN A 1 131 ? -2.670 0.892 25.273 1.00 96.81 131 GLN A O 1
ATOM 1000 N N . SER A 1 132 ? -3.887 1.872 23.660 1.00 97.06 132 SER A N 1
ATOM 1001 C CA . SER A 1 132 ? -4.857 0.775 23.550 1.00 97.06 132 SER A CA 1
ATOM 1002 C C . SER A 1 132 ? -4.222 -0.493 22.977 1.00 97.06 132 SER A C 1
ATOM 1004 O O . SER A 1 132 ? -4.555 -1.596 23.412 1.00 97.06 132 SER A O 1
ATOM 1006 N N . LEU A 1 133 ? -3.281 -0.363 22.038 1.00 96.75 133 LEU A N 1
ATOM 1007 C CA . LEU A 1 133 ? -2.533 -1.493 21.490 1.00 96.75 133 LEU A CA 1
ATOM 1008 C C . LEU A 1 133 ? -1.680 -2.162 22.573 1.00 96.75 133 LEU A C 1
ATOM 1010 O O . LEU A 1 133 ? -1.686 -3.387 22.680 1.00 96.75 133 LEU A O 1
ATOM 1014 N N . THR A 1 134 ? -1.025 -1.365 23.419 1.00 95.38 134 THR A N 1
ATOM 1015 C CA . THR A 1 134 ? -0.202 -1.871 24.529 1.00 95.38 134 THR A CA 1
ATOM 1016 C C . THR A 1 134 ? -1.043 -2.581 25.595 1.00 95.38 134 THR A C 1
ATOM 1018 O O . THR A 1 134 ? -0.641 -3.617 26.121 1.00 95.38 134 THR A O 1
ATOM 1021 N N . SER A 1 135 ? -2.221 -2.042 25.921 1.00 95.44 135 SER A N 1
ATOM 1022 C CA . SER A 1 135 ? -3.074 -2.561 27.002 1.00 95.44 135 SER A CA 1
ATOM 1023 C C . SER A 1 135 ? -4.022 -3.688 26.574 1.00 95.44 135 SER A C 1
ATOM 1025 O O . SER A 1 135 ? -4.325 -4.570 27.377 1.00 95.44 135 SER A O 1
ATOM 1027 N N . ASN A 1 136 ? -4.508 -3.680 25.329 1.00 96.31 136 ASN A N 1
ATOM 1028 C CA . ASN A 1 136 ? -5.439 -4.677 24.797 1.00 96.31 136 ASN A CA 1
ATOM 1029 C C . ASN A 1 136 ? -5.291 -4.816 23.272 1.00 96.31 136 ASN A C 1
ATOM 1031 O O . ASN A 1 136 ? -6.126 -4.348 22.489 1.00 96.31 136 ASN A O 1
ATOM 1035 N N . ALA A 1 137 ? -4.212 -5.475 22.849 1.00 96.25 137 ALA A N 1
ATOM 1036 C CA . ALA A 1 137 ? -3.844 -5.580 21.442 1.00 96.25 137 ALA A CA 1
ATOM 1037 C C . ALA A 1 137 ? -4.928 -6.230 20.568 1.00 96.25 137 ALA A C 1
ATOM 1039 O O . ALA A 1 137 ? -5.251 -5.704 19.508 1.00 96.25 137 ALA A O 1
ATOM 1040 N N . GLU A 1 138 ? -5.540 -7.333 21.009 1.00 96.06 138 GLU A N 1
ATOM 1041 C CA . GLU A 1 138 ? -6.536 -8.057 20.206 1.00 96.06 138 GLU A CA 1
ATOM 1042 C C . GLU A 1 138 ? -7.772 -7.193 19.907 1.00 96.06 138 GLU A C 1
ATOM 1044 O O . GLU A 1 138 ? -8.228 -7.101 18.762 1.00 96.06 138 GLU A O 1
ATOM 1049 N N . THR A 1 139 ? -8.289 -6.493 20.923 1.00 96.94 139 THR A N 1
ATOM 1050 C CA . THR A 1 139 ? -9.429 -5.584 20.738 1.00 96.94 139 THR A CA 1
ATOM 1051 C C . THR A 1 139 ? -9.050 -4.403 19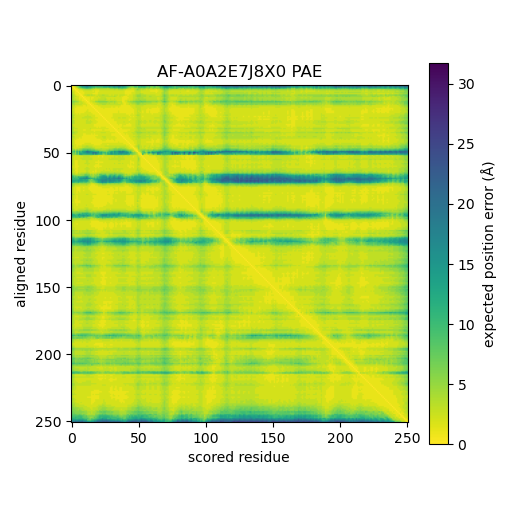.849 1.00 96.94 139 THR A C 1
ATOM 1053 O O . THR A 1 139 ? -9.846 -3.990 19.002 1.00 96.94 139 THR A O 1
ATOM 1056 N N . THR A 1 140 ? -7.837 -3.875 20.010 1.00 97.62 140 THR A N 1
ATOM 1057 C CA . THR A 1 140 ? -7.335 -2.740 19.228 1.00 97.62 140 THR A CA 1
ATOM 1058 C C . THR A 1 140 ? -7.146 -3.098 17.754 1.00 97.62 140 THR A C 1
ATOM 1060 O O . THR A 1 140 ? -7.622 -2.363 16.892 1.00 97.62 140 THR A O 1
ATOM 1063 N N . LEU A 1 141 ? -6.580 -4.268 17.439 1.00 97.62 141 LEU A N 1
ATOM 1064 C CA . LEU A 1 141 ? -6.443 -4.761 16.061 1.00 97.62 141 LEU A CA 1
ATOM 1065 C C . LEU A 1 141 ? -7.800 -4.992 15.383 1.00 97.62 141 LEU A C 1
ATOM 1067 O O . LEU A 1 141 ? -7.983 -4.652 14.208 1.00 97.62 141 LEU A O 1
ATOM 1071 N N . LYS A 1 142 ? -8.790 -5.492 16.134 1.00 96.69 142 LYS A N 1
ATOM 1072 C CA . LYS A 1 142 ? -10.168 -5.618 15.642 1.00 96.69 142 LYS A CA 1
ATOM 1073 C C . LYS A 1 142 ? -10.797 -4.251 15.349 1.00 96.69 142 LYS A C 1
ATOM 1075 O O . LYS A 1 142 ? -11.465 -4.101 14.327 1.00 96.69 142 LYS A O 1
ATOM 1080 N N . ARG A 1 143 ? -10.590 -3.257 16.223 1.00 96.62 143 ARG A N 1
ATOM 1081 C CA . ARG A 1 143 ? -11.050 -1.874 15.994 1.00 96.62 143 ARG A CA 1
ATOM 1082 C C . ARG A 1 143 ? -10.378 -1.261 14.767 1.00 96.62 143 ARG A C 1
ATOM 1084 O O . ARG A 1 143 ? -11.074 -0.671 13.950 1.00 96.62 143 ARG A O 1
ATOM 1091 N N . PHE A 1 144 ? -9.072 -1.469 14.602 1.00 97.69 144 PHE A N 1
ATOM 1092 C CA . PHE A 1 144 ? -8.320 -0.997 13.439 1.00 97.69 144 PHE A CA 1
ATOM 1093 C C . PHE A 1 144 ? -8.842 -1.585 12.124 1.00 97.69 144 PHE A C 1
ATOM 1095 O O . PHE A 1 144 ? -9.037 -0.856 11.156 1.00 97.69 144 PHE A O 1
ATOM 1102 N N . THR A 1 145 ? -9.169 -2.881 12.110 1.00 97.56 145 THR A N 1
ATOM 1103 C CA . THR A 1 145 ? -9.811 -3.529 10.954 1.00 97.56 145 THR A CA 1
ATOM 1104 C C . THR A 1 145 ? -11.144 -2.868 10.598 1.00 97.56 145 THR A C 1
ATOM 1106 O O . THR A 1 145 ? -11.422 -2.622 9.427 1.00 97.56 145 THR A O 1
ATOM 1109 N N . GLY A 1 146 ? -11.962 -2.547 11.607 1.00 97.75 146 GLY A N 1
ATOM 1110 C CA . GLY A 1 146 ? -13.212 -1.813 11.405 1.00 97.75 146 GLY A CA 1
ATOM 1111 C C . GLY A 1 146 ? -12.985 -0.411 10.841 1.00 97.75 146 GLY A C 1
ATOM 1112 O O . GLY A 1 146 ? -13.680 -0.015 9.912 1.00 97.75 146 GLY A O 1
ATOM 1113 N N . LEU A 1 147 ? -11.975 0.300 11.348 1.00 96.75 147 LEU A N 1
ATOM 1114 C CA . LEU A 1 147 ? -11.598 1.632 10.877 1.00 96.75 147 LEU A CA 1
ATOM 1115 C C . LEU A 1 147 ? -11.131 1.615 9.412 1.00 96.75 147 LEU A C 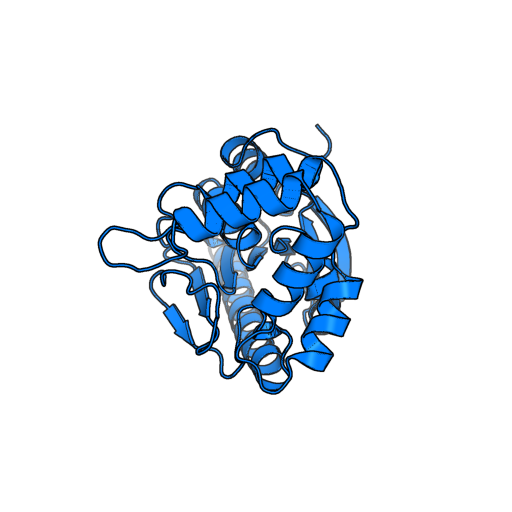1
ATOM 1117 O O . LEU A 1 147 ? -11.516 2.487 8.641 1.00 96.75 147 LEU A O 1
ATOM 1121 N N . CYS A 1 148 ? -10.389 0.583 8.996 1.00 97.94 148 CYS A N 1
ATOM 1122 C CA . CYS A 1 148 ? -9.937 0.422 7.609 1.00 97.94 148 CYS A CA 1
ATOM 1123 C C . CYS A 1 148 ? -11.084 0.180 6.608 1.00 97.94 148 CYS A C 1
ATOM 1125 O O . CYS A 1 148 ? -10.969 0.536 5.435 1.00 97.94 148 CYS A O 1
ATOM 1127 N N . ALA A 1 149 ? -12.179 -0.435 7.060 1.00 97.75 149 ALA A N 1
ATOM 1128 C CA . ALA A 1 149 ? -13.367 -0.714 6.251 1.00 97.75 149 ALA A CA 1
ATOM 1129 C C . ALA A 1 149 ? -14.454 0.373 6.376 1.00 97.75 149 ALA A C 1
ATOM 1131 O O . ALA A 1 149 ? -15.449 0.355 5.647 1.00 97.75 149 ALA A O 1
ATOM 1132 N N . GLN A 1 150 ? -14.302 1.300 7.325 1.00 97.31 150 GLN A N 1
ATOM 1133 C CA . GLN A 1 150 ? -15.290 2.332 7.611 1.00 97.31 150 GLN A CA 1
ATOM 1134 C C . GLN A 1 150 ? -15.458 3.274 6.415 1.00 97.31 150 GLN A C 1
ATOM 1136 O O . GLN A 1 150 ? -14.487 3.683 5.788 1.00 97.31 150 GLN A O 1
ATOM 1141 N N . GLY A 1 151 ? -16.712 3.624 6.127 1.00 95.38 151 GLY A N 1
ATOM 1142 C CA . GLY A 1 151 ? -17.086 4.463 4.989 1.00 95.38 151 GLY A CA 1
ATOM 1143 C C . GLY A 1 151 ? -17.492 3.672 3.748 1.00 95.38 151 GLY A C 1
ATOM 1144 O O . GLY A 1 151 ? -18.120 4.249 2.874 1.00 95.38 151 GLY A O 1
ATOM 1145 N N . SER A 1 152 ? -17.207 2.365 3.690 1.00 96.12 152 SER A N 1
ATOM 1146 C CA . SER A 1 152 ? -17.638 1.510 2.583 1.00 96.12 152 SER A CA 1
ATOM 1147 C C . SER A 1 152 ? -19.015 0.891 2.809 1.00 96.12 152 SER A C 1
ATOM 1149 O O . SER A 1 152 ? -19.302 0.338 3.876 1.00 96.12 152 SER A O 1
ATOM 1151 N N . SER A 1 153 ? -19.836 0.887 1.760 1.00 94.06 153 SER A N 1
ATOM 1152 C CA . SER A 1 153 ? -21.052 0.064 1.674 1.00 94.06 153 SER A CA 1
ATOM 1153 C C . SER A 1 153 ? -20.781 -1.449 1.810 1.00 94.06 153 SER A C 1
ATOM 1155 O O . SER A 1 153 ? -21.646 -2.196 2.271 1.00 94.06 153 SER A O 1
ATOM 1157 N N . GLU A 1 154 ? -19.555 -1.896 1.515 1.00 94.75 154 GLU A N 1
ATOM 1158 C CA . GLU A 1 154 ? -19.079 -3.282 1.631 1.00 94.75 154 GLU A CA 1
ATOM 1159 C C . GLU A 1 154 ? -18.354 -3.568 2.967 1.00 94.75 154 GLU A C 1
ATOM 1161 O O . GLU A 1 154 ? -17.701 -4.600 3.128 1.00 94.75 154 GLU A O 1
ATOM 1166 N N . ALA A 1 155 ? -18.466 -2.699 3.982 1.00 95.31 155 ALA A N 1
ATOM 1167 C CA . ALA A 1 155 ? -17.638 -2.774 5.196 1.00 95.31 155 ALA A CA 1
ATOM 1168 C C . ALA A 1 155 ? -17.593 -4.163 5.872 1.00 95.31 155 ALA A C 1
ATOM 1170 O O . ALA A 1 155 ? -16.558 -4.585 6.389 1.00 95.31 155 ALA A O 1
ATOM 1171 N N . ARG A 1 156 ? -18.704 -4.914 5.872 1.00 95.88 156 ARG A N 1
ATOM 1172 C CA . ARG A 1 156 ? -18.761 -6.242 6.508 1.00 95.88 156 ARG A CA 1
ATOM 1173 C C . ARG A 1 156 ? -17.925 -7.297 5.778 1.00 95.88 156 ARG A C 1
ATOM 1175 O O . ARG A 1 156 ? -17.286 -8.108 6.453 1.00 95.88 156 ARG A O 1
ATOM 1182 N N . SER A 1 157 ? -17.956 -7.328 4.444 1.00 95.19 157 SER A N 1
ATOM 1183 C CA . SER A 1 157 ? -17.127 -8.252 3.656 1.00 95.19 157 SER A CA 1
ATOM 1184 C C . SER A 1 157 ? -15.659 -7.848 3.748 1.00 95.19 157 SER A C 1
ATOM 1186 O O . SER A 1 157 ? -14.826 -8.712 4.028 1.00 95.19 157 SER A O 1
ATOM 1188 N N . LEU A 1 158 ? -15.368 -6.546 3.660 1.00 96.62 158 LEU A N 1
ATOM 1189 C CA . LEU A 1 158 ? -14.019 -6.000 3.822 1.00 96.62 158 LEU A CA 1
ATOM 1190 C C . LEU A 1 158 ? -13.394 -6.399 5.161 1.00 96.62 158 LEU A C 1
ATOM 1192 O O . LEU A 1 158 ? -12.310 -6.972 5.186 1.00 96.62 158 LEU A O 1
ATOM 1196 N N . MET A 1 159 ? -14.099 -6.209 6.282 1.00 96.75 159 MET A N 1
ATOM 1197 C CA . MET A 1 159 ? -13.593 -6.626 7.598 1.00 96.75 159 MET A CA 1
ATOM 1198 C C . MET A 1 159 ? -13.285 -8.127 7.670 1.00 96.75 159 MET A C 1
ATOM 1200 O O . MET A 1 159 ? -12.339 -8.528 8.346 1.00 96.75 159 MET A O 1
ATOM 1204 N N . LYS A 1 160 ? -14.079 -8.975 7.000 1.00 95.81 160 LYS A N 1
ATOM 1205 C CA . LYS A 1 160 ? -13.833 -10.423 6.967 1.00 95.81 160 LYS A CA 1
ATOM 1206 C C . LYS A 1 160 ? -12.552 -10.744 6.192 1.00 95.81 160 LYS A C 1
ATOM 1208 O O . LYS A 1 160 ? -11.773 -11.565 6.667 1.00 95.81 160 LYS A O 1
ATOM 1213 N N . GLN A 1 161 ? -12.348 -10.098 5.045 1.00 95.38 161 GLN A N 1
ATOM 1214 C CA . GLN A 1 161 ? -11.163 -10.279 4.205 1.00 95.38 161 GLN A CA 1
ATOM 1215 C C . GLN A 1 161 ? -9.894 -9.724 4.867 1.00 95.38 161 GLN A C 1
ATOM 1217 O O . GLN A 1 161 ? -8.868 -10.393 4.904 1.00 95.38 161 GLN A O 1
ATOM 1222 N N . LEU A 1 162 ? -9.972 -8.539 5.472 1.00 96.81 162 LEU A N 1
ATOM 1223 C CA . LEU A 1 162 ? -8.861 -7.952 6.222 1.00 96.81 162 LEU A CA 1
ATOM 1224 C C . LEU A 1 162 ? -8.457 -8.823 7.409 1.00 96.81 162 LEU A C 1
ATOM 1226 O O . LEU A 1 162 ? -7.275 -9.019 7.668 1.00 96.81 162 LEU A O 1
ATOM 1230 N N . LYS A 1 163 ? -9.433 -9.406 8.115 1.00 95.81 163 LYS A N 1
ATOM 1231 C CA . LYS A 1 163 ? -9.143 -10.285 9.249 1.00 95.81 163 LYS A CA 1
ATOM 1232 C C . LYS A 1 163 ? -8.332 -11.524 8.845 1.00 95.81 163 LYS A C 1
ATOM 1234 O O . LYS A 1 163 ? -7.564 -12.004 9.670 1.00 95.81 163 LYS A O 1
ATOM 1239 N N . SER A 1 164 ? -8.489 -12.052 7.626 1.00 95.00 164 SER A N 1
ATOM 1240 C CA . SER A 1 164 ? -7.688 -13.203 7.177 1.00 95.00 164 SER A CA 1
ATOM 1241 C C . SER A 1 164 ? -6.244 -12.848 6.831 1.00 95.00 164 SER A C 1
ATOM 1243 O O . SER A 1 164 ? -5.394 -13.723 6.934 1.00 95.00 164 SER A O 1
ATOM 1245 N N . SER A 1 165 ? -5.958 -11.595 6.463 1.00 95.44 165 SER A N 1
ATOM 1246 C CA . SER A 1 165 ? -4.596 -11.132 6.162 1.00 95.44 165 SER A CA 1
ATOM 1247 C C . SER A 1 165 ? -3.924 -10.401 7.331 1.00 95.44 165 SER A C 1
ATOM 1249 O O . SER A 1 165 ? -2.740 -10.069 7.242 1.00 95.44 165 SER A O 1
ATOM 1251 N N . GLN A 1 166 ? -4.648 -10.130 8.423 1.00 96.69 166 GLN A N 1
ATOM 1252 C CA . GLN A 1 166 ? -4.109 -9.452 9.600 1.00 96.69 166 GLN A CA 1
ATOM 1253 C C . GLN A 1 166 ? -3.194 -10.386 10.395 1.00 96.69 166 GLN A C 1
ATOM 1255 O O . GLN A 1 166 ? -3.549 -11.527 10.699 1.00 96.69 166 GLN A O 1
ATOM 1260 N N . HIS A 1 167 ? -2.022 -9.888 10.779 1.00 95.31 167 HIS A N 1
ATOM 1261 C CA . HIS A 1 167 ? -1.148 -10.619 11.682 1.00 95.31 167 HIS A CA 1
ATOM 1262 C C . HIS A 1 167 ? -1.819 -10.815 13.050 1.00 95.31 167 HIS A C 1
ATOM 1264 O O . HIS A 1 167 ? -2.554 -9.938 13.519 1.00 95.31 167 HIS A O 1
ATOM 1270 N N . PRO A 1 168 ? -1.542 -11.940 13.737 1.00 93.75 168 PRO A N 1
ATOM 1271 C CA . PRO A 1 168 ? -1.918 -12.076 15.136 1.00 93.75 168 PRO A CA 1
ATOM 1272 C C . PRO A 1 168 ? -1.210 -11.010 15.983 1.00 93.75 168 PRO A C 1
ATOM 1274 O O . PRO A 1 168 ? -0.291 -10.326 15.526 1.00 93.75 168 PRO A O 1
ATOM 1277 N N . VAL A 1 169 ? -1.611 -10.895 17.250 1.00 93.31 169 VAL A N 1
ATOM 1278 C CA . VAL A 1 169 ? -0.912 -10.030 18.208 1.00 93.31 169 VAL A CA 1
ATOM 1279 C C . VAL A 1 169 ? 0.568 -10.414 18.260 1.00 93.31 169 VAL A C 1
ATOM 1281 O O . VAL A 1 169 ? 0.919 -11.567 18.507 1.00 93.31 169 VAL A O 1
ATOM 1284 N N . ARG A 1 170 ? 1.425 -9.423 18.017 1.00 91.06 170 ARG A N 1
ATOM 1285 C CA . ARG A 1 170 ? 2.874 -9.558 17.875 1.00 91.06 170 ARG A CA 1
ATOM 1286 C C . ARG A 1 170 ? 3.571 -8.347 18.483 1.00 91.06 170 ARG A C 1
ATOM 1288 O O . ARG A 1 170 ? 3.064 -7.230 18.379 1.00 91.06 170 ARG A O 1
ATOM 1295 N N . SER A 1 171 ? 4.727 -8.551 19.111 1.00 88.25 171 SER A N 1
ATOM 1296 C CA . SER A 1 171 ? 5.480 -7.474 19.773 1.00 88.25 171 SER A CA 1
ATOM 1297 C C . SER A 1 171 ? 5.944 -6.388 18.800 1.00 88.25 171 SER A C 1
ATOM 1299 O O . SER A 1 171 ? 5.967 -5.209 19.150 1.00 88.25 171 SER A O 1
ATOM 1301 N N . GLU A 1 172 ? 6.251 -6.779 17.565 1.00 92.81 172 GLU A N 1
ATOM 1302 C CA . GLU A 1 172 ? 6.748 -5.919 16.492 1.00 92.81 172 GLU A CA 1
ATOM 1303 C C . GLU A 1 172 ? 5.707 -4.878 16.059 1.00 92.81 172 GLU A C 1
ATOM 1305 O O . GLU A 1 172 ? 6.070 -3.808 15.570 1.00 92.81 172 GLU A O 1
ATOM 1310 N N . LEU A 1 173 ? 4.413 -5.143 16.289 1.00 94.56 173 LEU A N 1
ATOM 1311 C CA . LEU A 1 173 ? 3.333 -4.220 15.937 1.00 94.56 173 LEU A CA 1
ATOM 1312 C C . LEU A 1 173 ? 3.407 -2.910 16.722 1.00 94.56 173 LEU A C 1
ATOM 1314 O O . LEU A 1 173 ? 3.137 -1.866 16.141 1.00 94.56 173 LEU A O 1
ATOM 1318 N N . ASN A 1 174 ? 3.817 -2.939 17.997 1.00 92.38 174 ASN A N 1
ATOM 1319 C CA . ASN A 1 174 ? 3.970 -1.714 18.790 1.00 92.38 174 ASN A CA 1
ATOM 1320 C C . ASN A 1 174 ? 5.090 -0.833 18.231 1.00 92.38 174 ASN A C 1
ATOM 1322 O O . ASN A 1 174 ? 4.900 0.355 18.015 1.00 92.38 174 ASN A O 1
ATOM 1326 N N . HIS A 1 175 ? 6.251 -1.425 17.946 1.00 92.19 175 HIS A N 1
ATOM 1327 C CA . HIS A 1 175 ? 7.384 -0.668 17.423 1.00 92.19 175 HIS A CA 1
ATOM 1328 C C . HIS A 1 175 ? 7.115 -0.123 16.011 1.00 92.19 175 HIS A C 1
ATOM 1330 O O . HIS A 1 175 ? 7.435 1.024 15.716 1.00 92.19 175 HIS A O 1
ATOM 1336 N N . THR A 1 176 ? 6.496 -0.928 15.147 1.00 95.69 176 THR A N 1
ATOM 1337 C CA . THR A 1 176 ? 6.196 -0.533 13.761 1.00 95.69 176 THR A CA 1
ATOM 1338 C C . THR A 1 176 ? 4.991 0.398 13.654 1.00 95.69 176 THR A C 1
ATOM 1340 O O . THR A 1 176 ? 4.859 1.088 12.647 1.00 95.69 176 THR A O 1
ATOM 1343 N N . LEU A 1 177 ? 4.135 0.476 14.681 1.00 96.44 177 LEU A N 1
ATOM 1344 C CA . LEU A 1 177 ? 3.082 1.491 14.752 1.00 96.44 177 LEU A CA 1
ATOM 1345 C C . LEU A 1 177 ? 3.699 2.891 14.791 1.00 96.44 177 LEU A C 1
ATOM 1347 O O . LEU A 1 177 ? 3.259 3.775 14.062 1.00 96.44 177 LEU A O 1
ATOM 1351 N N . GLU A 1 178 ? 4.765 3.071 15.575 1.00 95.69 178 GLU A N 1
ATOM 1352 C CA . GLU A 1 178 ? 5.467 4.354 15.695 1.00 95.69 178 GLU A CA 1
ATOM 1353 C C . GLU A 1 178 ? 6.074 4.828 14.365 1.00 95.69 178 GLU A C 1
ATOM 1355 O O . GLU A 1 178 ? 6.305 6.021 14.182 1.00 95.69 178 GLU A O 1
ATOM 1360 N N . TRP A 1 179 ? 6.270 3.934 13.390 1.00 97.31 179 TRP A N 1
ATOM 1361 C CA . TRP A 1 179 ? 6.754 4.308 12.059 1.00 97.31 179 TRP A CA 1
ATOM 1362 C C . TRP A 1 179 ? 5.733 5.113 11.251 1.00 97.31 179 TRP A C 1
ATOM 1364 O O . TRP A 1 179 ? 6.119 5.760 10.283 1.00 97.31 179 TRP A O 1
ATOM 1374 N N . LEU A 1 180 ? 4.454 5.136 11.648 1.00 97.00 180 LEU A N 1
ATOM 1375 C CA . LEU A 1 180 ? 3.468 6.057 11.073 1.00 97.00 180 LEU A CA 1
ATOM 1376 C C . LEU A 1 180 ? 3.801 7.529 11.364 1.00 97.00 180 LEU A C 1
ATOM 1378 O O . LEU A 1 180 ? 3.276 8.409 10.693 1.00 97.00 180 LEU A O 1
ATOM 1382 N N . ARG A 1 181 ? 4.722 7.823 12.288 1.00 95.94 181 ARG A N 1
ATOM 1383 C CA . ARG A 1 181 ? 5.248 9.179 12.522 1.00 95.94 181 ARG A CA 1
ATOM 1384 C C . ARG A 1 181 ? 6.338 9.596 11.525 1.00 95.94 181 ARG A C 1
ATOM 1386 O O . ARG A 1 181 ? 7.168 10.439 11.856 1.00 95.94 181 ARG A O 1
ATOM 1393 N N . TYR A 1 182 ? 6.375 8.987 10.342 1.00 95.31 182 TYR A N 1
ATOM 1394 C CA . TYR A 1 182 ? 7.345 9.322 9.304 1.00 95.31 182 TYR A CA 1
ATOM 1395 C C . TYR A 1 182 ? 7.295 10.816 8.941 1.00 95.31 182 TYR A C 1
ATOM 1397 O O . TYR A 1 182 ? 6.240 11.453 8.979 1.00 95.31 182 TYR A O 1
ATOM 1405 N N . GLU A 1 183 ? 8.454 11.372 8.585 1.00 91.75 183 GLU A N 1
ATOM 1406 C CA . GLU A 1 183 ? 8.562 12.738 8.064 1.00 91.75 183 GLU A CA 1
ATOM 1407 C C . GLU A 1 183 ? 7.869 12.881 6.706 1.00 91.75 183 GLU A C 1
ATOM 1409 O O . GLU A 1 183 ? 7.742 11.907 5.966 1.00 91.75 183 GLU A O 1
ATOM 1414 N N . ASP A 1 184 ? 7.492 14.110 6.351 1.00 93.81 184 ASP A N 1
ATOM 1415 C CA . ASP A 1 184 ? 6.822 14.424 5.088 1.00 93.81 184 ASP A CA 1
ATOM 1416 C C . ASP A 1 184 ? 7.460 13.724 3.884 1.00 93.81 184 ASP A C 1
ATOM 1418 O O . ASP A 1 184 ? 8.620 13.950 3.521 1.00 93.81 184 ASP A O 1
ATOM 1422 N N . LEU A 1 185 ? 6.657 12.898 3.221 1.00 93.75 185 LEU A N 1
ATOM 1423 C CA . LEU A 1 185 ? 7.033 12.265 1.972 1.00 93.75 185 LEU A CA 1
ATOM 1424 C C . LEU A 1 185 ? 7.067 13.315 0.862 1.00 93.75 185 LEU A C 1
ATOM 1426 O O . LEU A 1 185 ? 6.227 14.216 0.786 1.00 93.75 185 LEU A O 1
ATOM 1430 N N . LEU A 1 186 ? 8.041 13.183 -0.032 1.00 89.00 186 LEU A N 1
ATOM 1431 C CA . LEU A 1 186 ? 8.104 13.987 -1.244 1.00 89.00 186 LEU A CA 1
ATOM 1432 C C . LEU A 1 186 ? 7.482 13.190 -2.396 1.00 89.00 186 LEU A C 1
ATOM 1434 O O . LEU A 1 186 ? 7.852 12.026 -2.583 1.00 89.00 186 LEU A O 1
ATOM 1438 N N . PRO A 1 187 ? 6.559 13.781 -3.174 1.00 82.75 187 PRO A N 1
ATOM 1439 C CA . PRO A 1 187 ? 6.000 13.110 -4.338 1.00 82.75 187 PRO A CA 1
ATOM 1440 C C . PRO A 1 187 ? 7.091 12.848 -5.384 1.00 82.75 187 PRO A C 1
ATOM 1442 O O . PRO A 1 187 ? 8.026 13.633 -5.556 1.00 82.75 187 PRO A O 1
ATOM 1445 N N . SER A 1 188 ? 6.957 11.733 -6.097 1.00 88.62 188 SER A N 1
ATOM 1446 C CA . SER A 1 188 ? 7.841 11.353 -7.199 1.00 88.62 188 SER A CA 1
ATOM 1447 C C . SER A 1 188 ? 7.222 11.770 -8.533 1.00 88.62 188 SER A C 1
ATOM 1449 O O . SER A 1 188 ? 6.009 11.855 -8.671 1.00 88.62 188 SER A O 1
ATOM 1451 N N . LEU A 1 189 ? 8.043 11.992 -9.561 1.00 88.50 189 LEU A N 1
ATOM 1452 C CA . LEU A 1 189 ? 7.527 12.224 -10.917 1.00 88.50 189 LEU A CA 1
ATOM 1453 C C . LEU A 1 189 ? 6.932 10.956 -11.548 1.00 88.50 189 LEU A C 1
ATOM 1455 O O . LEU A 1 189 ? 6.159 11.044 -12.496 1.00 88.50 189 LEU A O 1
ATOM 1459 N N . ARG A 1 190 ? 7.317 9.777 -11.047 1.00 92.88 190 ARG A N 1
ATOM 1460 C CA . ARG A 1 190 ? 6.835 8.470 -11.513 1.00 92.88 190 ARG A CA 1
ATOM 1461 C 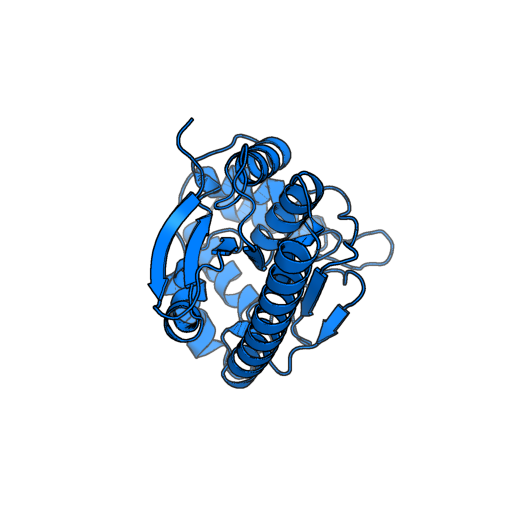C . ARG A 1 190 ? 6.009 7.810 -10.422 1.00 92.88 190 ARG A C 1
ATOM 1463 O O . ARG A 1 190 ? 6.377 6.747 -9.917 1.00 92.88 190 ARG A O 1
ATOM 1470 N N . SER A 1 191 ? 4.942 8.490 -10.014 1.00 95.31 191 SER A N 1
ATOM 1471 C CA . SER A 1 191 ? 4.015 7.965 -9.026 1.00 95.31 191 SER A CA 1
ATOM 1472 C C . SER A 1 191 ? 2.545 8.152 -9.382 1.00 95.31 191 SER A C 1
ATOM 1474 O O . SER A 1 191 ? 2.162 9.045 -10.135 1.00 95.31 191 SER A O 1
ATOM 1476 N N . LEU A 1 192 ? 1.728 7.272 -8.810 1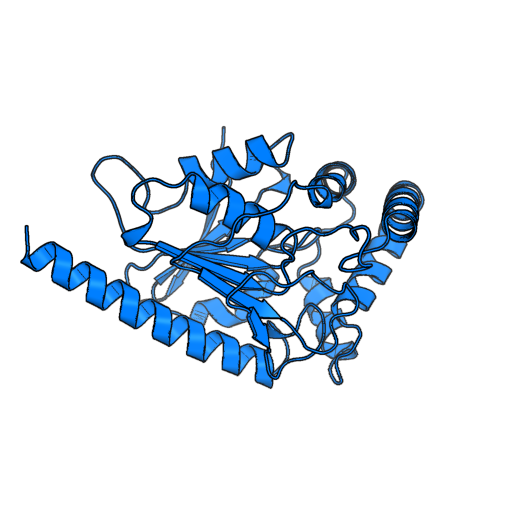.00 97.00 192 LEU A N 1
ATOM 1477 C CA . LEU A 1 192 ? 0.275 7.325 -8.788 1.00 97.00 192 LEU A CA 1
ATOM 1478 C C . LEU A 1 192 ? -0.176 7.173 -7.334 1.00 97.00 192 LEU A C 1
ATOM 1480 O O . LEU A 1 192 ? 0.185 6.203 -6.666 1.00 97.00 192 LEU A O 1
ATOM 1484 N N . HIS A 1 193 ? -0.971 8.119 -6.845 1.00 98.06 193 HIS A N 1
ATOM 1485 C CA . HIS A 1 193 ? -1.469 8.109 -5.475 1.00 98.06 193 HIS A CA 1
ATOM 1486 C C . HIS A 1 193 ? -2.998 8.002 -5.482 1.00 98.06 193 HIS A C 1
ATOM 1488 O O . HIS A 1 193 ? -3.678 8.936 -5.903 1.00 98.06 193 HIS A O 1
ATOM 1494 N N . LEU A 1 194 ? -3.529 6.862 -5.032 1.00 98.25 194 LEU A N 1
ATOM 1495 C CA . LEU A 1 194 ? -4.960 6.541 -5.049 1.00 98.25 194 LEU A CA 1
ATOM 1496 C C . LEU A 1 194 ? -5.556 6.583 -3.639 1.00 98.25 194 LEU A C 1
ATOM 1498 O O . LEU A 1 194 ? -4.950 6.077 -2.691 1.00 98.25 194 LEU A O 1
ATOM 1502 N N . TYR A 1 195 ? -6.768 7.119 -3.515 1.00 98.06 195 TYR A N 1
ATOM 1503 C CA . TYR A 1 195 ? -7.468 7.293 -2.239 1.00 98.06 195 TYR A CA 1
ATOM 1504 C C . TYR A 1 195 ? -8.938 6.884 -2.344 1.00 98.06 195 TYR A C 1
ATOM 1506 O O . TYR A 1 195 ? -9.556 7.038 -3.396 1.00 98.06 195 TYR A O 1
ATOM 1514 N N . GLY A 1 196 ? -9.513 6.400 -1.243 1.00 97.00 196 GLY A N 1
ATOM 1515 C CA . GLY A 1 196 ? -10.959 6.215 -1.121 1.00 97.00 196 GLY A CA 1
ATOM 1516 C C . GLY A 1 196 ? -11.616 7.502 -0.627 1.00 97.00 196 GLY A C 1
ATOM 1517 O O . GLY A 1 196 ? -11.115 8.135 0.301 1.00 97.00 196 GLY A O 1
ATOM 1518 N N . HIS A 1 197 ? -12.748 7.894 -1.215 1.00 93.00 197 HIS A N 1
ATOM 1519 C CA . HIS A 1 197 ? -13.392 9.181 -0.889 1.00 93.00 197 HIS A CA 1
ATOM 1520 C C . HIS A 1 197 ? -13.897 9.270 0.566 1.00 93.00 197 HIS A C 1
ATOM 1522 O O . HIS A 1 197 ? -13.904 10.348 1.154 1.00 93.00 197 HIS A O 1
ATOM 1528 N N . ALA A 1 198 ? -14.263 8.128 1.158 1.00 95.12 198 ALA A N 1
ATOM 1529 C CA . ALA A 1 198 ? -14.765 8.005 2.527 1.00 95.12 198 ALA A CA 1
ATOM 1530 C C . ALA A 1 198 ? -13.749 7.344 3.478 1.00 95.12 198 ALA A C 1
ATOM 1532 O O . ALA A 1 198 ? -14.133 6.618 4.395 1.00 95.12 198 ALA A O 1
ATOM 1533 N N . ASP A 1 199 ? -12.450 7.540 3.244 1.00 95.94 199 ASP A N 1
ATOM 1534 C CA . ASP A 1 199 ? -11.398 7.001 4.107 1.00 95.94 199 ASP A CA 1
ATOM 1535 C C . ASP A 1 199 ? -11.438 7.623 5.517 1.00 95.94 199 ASP A C 1
ATOM 1537 O O . ASP A 1 199 ? -11.162 8.809 5.717 1.00 95.94 199 ASP A O 1
ATOM 1541 N N . ALA A 1 200 ? -11.760 6.800 6.518 1.00 94.56 200 ALA A N 1
ATOM 1542 C CA . ALA A 1 200 ? -11.861 7.220 7.912 1.00 94.56 200 ALA A CA 1
ATOM 1543 C C . ALA A 1 200 ? -10.510 7.590 8.553 1.00 94.56 200 ALA A C 1
ATOM 1545 O O . ALA A 1 200 ? -10.503 8.310 9.553 1.00 94.56 200 ALA A O 1
ATOM 1546 N N . LEU A 1 201 ? -9.385 7.142 7.979 1.00 94.25 201 LEU A N 1
ATOM 1547 C CA . LEU A 1 201 ? -8.035 7.524 8.408 1.00 94.25 201 LEU A CA 1
ATOM 1548 C C . LEU A 1 201 ? -7.564 8.849 7.794 1.00 94.25 201 LEU A C 1
ATOM 1550 O O . LEU A 1 201 ? -6.531 9.367 8.212 1.00 94.25 201 LEU A O 1
ATOM 1554 N N . LYS A 1 202 ? -8.334 9.417 6.852 1.00 91.88 202 LYS A N 1
ATOM 1555 C CA . LYS A 1 202 ? -8.129 10.757 6.270 1.00 91.88 202 LYS A CA 1
ATOM 1556 C C . LYS A 1 202 ? -6.670 11.033 5.854 1.00 91.88 202 LYS A C 1
ATOM 1558 O O . LYS A 1 202 ? -6.087 12.027 6.300 1.00 91.88 202 LYS A O 1
ATOM 1563 N N . PRO A 1 203 ? -6.054 10.169 5.027 1.00 91.44 203 PRO A N 1
ATOM 1564 C CA . PRO A 1 203 ? -4.682 10.372 4.576 1.00 91.44 203 PRO A CA 1
ATOM 1565 C C . PRO A 1 203 ? -4.545 11.721 3.859 1.00 91.44 203 PRO A C 1
ATOM 1567 O O . PRO A 1 203 ? -5.341 12.064 2.987 1.00 91.44 203 PRO A O 1
ATOM 1570 N N . SER A 1 204 ? -3.510 12.488 4.205 1.00 91.12 204 SER A N 1
ATOM 1571 C CA . SER A 1 204 ? -3.209 13.760 3.535 1.00 91.12 204 SER A CA 1
ATOM 1572 C C . SER A 1 204 ? -2.752 13.522 2.088 1.00 91.12 204 SER A C 1
ATOM 1574 O O . SER A 1 204 ? -1.750 12.862 1.852 1.00 91.12 204 SER A O 1
ATOM 1576 N N . HIS A 1 205 ? -3.463 14.032 1.085 1.00 90.38 205 HIS A N 1
ATOM 1577 C CA . HIS A 1 205 ? -3.173 13.662 -0.306 1.00 90.38 205 HIS A CA 1
ATOM 1578 C C . HIS A 1 205 ? -1.799 14.156 -0.814 1.00 90.38 205 HIS A C 1
ATOM 1580 O O . HIS A 1 205 ? -1.464 15.332 -0.691 1.00 90.38 205 HIS A O 1
ATOM 1586 N N . MET A 1 206 ? -1.042 13.266 -1.466 1.00 91.06 206 MET A N 1
ATOM 1587 C CA . MET A 1 206 ? 0.141 13.575 -2.285 1.00 91.06 206 MET A CA 1
ATOM 1588 C C . MET A 1 206 ? -0.238 13.817 -3.759 1.00 91.06 206 MET A C 1
ATOM 1590 O O . MET A 1 206 ? -1.014 13.032 -4.308 1.00 91.06 206 MET A O 1
ATOM 1594 N N . PRO A 1 207 ? 0.314 14.845 -4.434 1.00 89.31 207 PRO A N 1
ATOM 1595 C CA . PRO A 1 207 ? 0.051 15.098 -5.849 1.00 89.31 207 PRO A CA 1
ATOM 1596 C C . PRO A 1 207 ? 0.912 14.217 -6.790 1.00 89.31 207 PRO A C 1
ATOM 1598 O O . PRO A 1 207 ? 2.087 14.010 -6.494 1.00 89.31 207 PRO A O 1
ATOM 1601 N N . PRO A 1 208 ? 0.388 13.774 -7.953 1.00 90.62 208 PRO A N 1
ATOM 1602 C CA . PRO A 1 208 ? -1.019 13.847 -8.341 1.00 90.62 208 PRO A CA 1
ATOM 1603 C C . PRO A 1 208 ? -1.855 12.834 -7.542 1.00 90.62 208 PRO A C 1
ATOM 1605 O O . PRO A 1 208 ? -1.497 11.662 -7.436 1.00 90.62 208 PRO A O 1
ATOM 1608 N N . ALA A 1 209 ? -2.972 13.307 -6.989 1.00 93.56 209 ALA A N 1
ATOM 1609 C CA . ALA A 1 209 ? -3.903 12.496 -6.215 1.00 93.56 209 ALA A CA 1
ATOM 1610 C C . ALA A 1 209 ? -5.100 12.097 -7.074 1.00 93.56 209 ALA A C 1
ATOM 1612 O O . ALA A 1 209 ? -5.649 12.925 -7.802 1.00 93.56 209 ALA A O 1
ATOM 1613 N N . GLU A 1 210 ? -5.533 10.853 -6.935 1.00 96.56 210 GLU A N 1
ATOM 1614 C CA . GLU A 1 210 ? -6.673 10.303 -7.652 1.00 96.56 210 GLU A CA 1
ATOM 1615 C C . GLU A 1 210 ? -7.631 9.606 -6.691 1.00 96.56 210 GLU A C 1
ATOM 1617 O O . GLU A 1 210 ? -7.221 8.879 -5.785 1.00 96.56 210 GLU A O 1
ATOM 1622 N N . LEU A 1 211 ? -8.926 9.838 -6.891 1.00 97.12 211 LEU A N 1
ATOM 1623 C CA . LEU A 1 211 ? -9.970 9.169 -6.130 1.00 97.12 211 LEU A CA 1
ATOM 1624 C C . LEU A 1 211 ? -10.377 7.884 -6.844 1.00 97.12 211 LEU A C 1
ATOM 1626 O O . LEU A 1 211 ? -10.728 7.899 -8.022 1.00 97.12 211 LEU A O 1
ATOM 1630 N N . SER A 1 212 ? -10.343 6.785 -6.103 1.00 96.81 212 SER A N 1
ATOM 1631 C CA . SER A 1 212 ? -10.932 5.518 -6.509 1.00 96.81 212 SER A CA 1
ATOM 1632 C C . SER A 1 212 ? -12.463 5.599 -6.423 1.00 96.81 212 SER A C 1
ATOM 1634 O O . SER A 1 212 ? -12.979 6.262 -5.517 1.00 96.81 212 SER A O 1
ATOM 1636 N N . PRO A 1 213 ? -13.207 4.890 -7.294 1.00 95.50 213 PRO A N 1
ATOM 1637 C CA . PRO A 1 213 ? -14.641 4.668 -7.090 1.00 95.50 213 PRO A CA 1
ATOM 1638 C C . PRO A 1 213 ? -14.916 3.846 -5.820 1.00 95.50 213 PRO A C 1
ATOM 1640 O O . PRO A 1 213 ? -15.959 3.994 -5.190 1.00 95.50 213 PRO A O 1
ATOM 1643 N N . GLY A 1 214 ? -13.948 3.025 -5.397 1.00 91.56 214 GLY A N 1
ATOM 1644 C CA . GLY A 1 214 ? -14.003 2.333 -4.118 1.00 91.56 214 GLY A CA 1
ATOM 1645 C C . GLY A 1 214 ? -13.927 3.292 -2.925 1.00 91.56 214 GLY A C 1
ATOM 1646 O O . GLY A 1 214 ? -13.231 4.307 -2.934 1.00 91.56 214 GLY A O 1
ATOM 1647 N N . GLU A 1 215 ? -14.606 2.919 -1.850 1.00 91.62 215 GLU A N 1
ATOM 1648 C CA . GLU A 1 215 ? -14.725 3.715 -0.627 1.00 91.62 215 GLU A CA 1
ATOM 1649 C C . GLU A 1 215 ? -13.783 3.186 0.472 1.00 91.62 215 GLU A C 1
ATOM 1651 O O . GLU A 1 215 ? -13.302 2.059 0.380 1.00 91.62 215 GLU A O 1
ATOM 1656 N N . SER A 1 216 ? -13.597 3.929 1.569 1.00 97.00 216 SER A N 1
ATOM 1657 C CA . SER A 1 216 ? -12.765 3.559 2.738 1.00 97.00 216 SER A CA 1
ATOM 1658 C C . SER A 1 216 ? -11.243 3.507 2.508 1.00 97.00 216 SER A C 1
ATOM 1660 O O . SER A 1 216 ? -10.742 3.679 1.397 1.00 97.00 216 SER A O 1
ATOM 1662 N N . HIS A 1 217 ? -10.496 3.220 3.579 1.00 97.81 217 HIS A N 1
ATOM 1663 C CA . HIS A 1 217 ? -9.040 3.016 3.552 1.00 97.81 217 HIS A CA 1
ATOM 1664 C C . HIS A 1 217 ? -8.610 1.777 2.757 1.00 97.81 217 HIS A C 1
ATOM 1666 O O . HIS A 1 217 ? -7.447 1.631 2.383 1.00 97.81 217 HIS A O 1
ATOM 1672 N N . THR A 1 218 ? -9.550 0.861 2.524 1.00 97.62 218 THR A N 1
ATOM 1673 C CA . THR A 1 218 ? -9.343 -0.409 1.819 1.00 97.62 218 THR A CA 1
ATOM 1674 C C . THR A 1 218 ? -10.120 -0.451 0.511 1.00 97.62 218 THR A C 1
ATOM 1676 O O . THR A 1 218 ? -10.526 -1.514 0.052 1.00 97.62 218 THR A O 1
ATOM 1679 N N . PHE A 1 219 ? -10.298 0.717 -0.119 1.00 97.94 219 PHE A N 1
ATOM 1680 C CA . PHE A 1 219 ? -11.045 0.887 -1.367 1.00 97.94 219 PHE A CA 1
ATOM 1681 C C . PHE A 1 219 ? -10.685 -0.130 -2.448 1.00 97.94 219 PHE A C 1
ATOM 1683 O O . PHE A 1 219 ? -11.561 -0.583 -3.176 1.00 97.94 219 PHE A O 1
ATOM 1690 N N . PHE A 1 220 ? -9.418 -0.528 -2.540 1.00 97.94 220 PHE A N 1
ATOM 1691 C CA . PHE A 1 220 ? -8.923 -1.461 -3.549 1.00 97.94 220 PHE A CA 1
ATOM 1692 C C . PHE A 1 220 ? -9.443 -2.898 -3.371 1.00 97.94 220 PHE A C 1
ATOM 1694 O O . PHE A 1 220 ? -9.248 -3.725 -4.253 1.00 97.94 220 PHE A O 1
ATOM 1701 N N . LEU A 1 221 ? -10.094 -3.208 -2.248 1.00 97.00 221 LEU A N 1
ATOM 1702 C CA . LEU A 1 221 ? -10.745 -4.496 -1.996 1.00 97.00 221 LEU A CA 1
ATOM 1703 C C . LEU A 1 221 ? -12.242 -4.492 -2.332 1.00 97.00 221 LEU A C 1
ATOM 1705 O O . LEU A 1 221 ? -12.844 -5.560 -2.414 1.00 97.00 221 LEU A O 1
ATOM 1709 N N . THR A 1 222 ? -12.845 -3.315 -2.523 1.00 96.50 222 THR A N 1
ATOM 1710 C CA . THR A 1 222 ? -14.220 -3.208 -3.039 1.00 96.50 222 THR A CA 1
ATOM 1711 C C . THR A 1 222 ? -14.272 -3.693 -4.482 1.00 96.50 222 THR A C 1
ATOM 1713 O O . THR A 1 222 ? -13.256 -3.677 -5.182 1.00 96.50 222 THR A O 1
ATOM 1716 N N . THR A 1 223 ? -15.451 -4.088 -4.958 1.00 94.62 223 THR A N 1
ATOM 1717 C CA . THR A 1 223 ? -15.585 -4.590 -6.337 1.00 94.62 223 THR A CA 1
ATOM 1718 C C . THR A 1 223 ? -15.141 -3.538 -7.362 1.00 94.62 223 THR A C 1
ATOM 1720 O O . THR A 1 223 ? -14.320 -3.823 -8.236 1.00 94.62 223 THR A O 1
ATOM 1723 N N . GLU A 1 224 ? -15.627 -2.303 -7.221 1.00 96.19 224 GLU A N 1
ATOM 1724 C CA . GLU A 1 224 ? -15.306 -1.200 -8.135 1.00 96.19 224 GLU A CA 1
ATOM 1725 C C . GLU A 1 224 ? -13.862 -0.716 -7.969 1.00 96.19 224 GLU A C 1
ATOM 1727 O O . GLU A 1 224 ? -13.149 -0.533 -8.956 1.00 96.19 224 GLU A O 1
ATOM 1732 N N . GLY A 1 225 ? -13.390 -0.560 -6.728 1.00 97.56 225 GLY A N 1
ATOM 1733 C CA . GLY A 1 225 ? -12.024 -0.109 -6.473 1.00 97.56 225 GLY A CA 1
ATOM 1734 C C . GLY A 1 225 ? -10.962 -1.130 -6.884 1.00 97.56 225 GLY A C 1
ATOM 1735 O O . GLY A 1 225 ? -9.891 -0.728 -7.343 1.00 97.56 225 GLY A O 1
ATOM 1736 N N . LYS A 1 226 ? -11.253 -2.436 -6.792 1.00 97.56 226 LYS A N 1
ATOM 1737 C CA . LYS A 1 226 ? -10.382 -3.491 -7.329 1.00 97.56 226 LYS A CA 1
ATOM 1738 C C . LYS A 1 226 ? -10.262 -3.376 -8.846 1.00 97.56 226 LYS A C 1
ATOM 1740 O O . LYS A 1 226 ? -9.149 -3.414 -9.368 1.00 97.56 226 LYS A O 1
ATOM 1745 N N . HIS A 1 227 ? -11.394 -3.251 -9.540 1.00 98.00 227 HIS A N 1
ATOM 1746 C CA . HIS A 1 227 ? -11.419 -3.129 -10.997 1.00 98.00 227 HIS A CA 1
ATOM 1747 C C . HIS A 1 227 ? -10.638 -1.896 -11.466 1.00 98.00 227 HIS A C 1
ATOM 1749 O O . HIS A 1 227 ? -9.758 -2.019 -12.315 1.00 98.00 227 HIS A O 1
ATOM 1755 N N . HIS A 1 228 ? -10.887 -0.746 -10.833 1.00 98.31 228 HIS A N 1
ATOM 1756 C CA . HIS A 1 228 ? -10.170 0.500 -11.108 1.00 98.31 228 HIS A CA 1
ATOM 1757 C C . HIS A 1 228 ? -8.659 0.355 -10.907 1.00 98.31 228 HIS A C 1
ATOM 1759 O O . HIS A 1 228 ? -7.872 0.720 -11.779 1.00 98.31 228 HIS A O 1
ATOM 1765 N N . LEU A 1 229 ? -8.228 -0.221 -9.778 1.00 98.50 229 LEU A N 1
ATOM 1766 C CA . LEU A 1 229 ? -6.802 -0.426 -9.525 1.00 98.50 229 LEU A CA 1
ATOM 1767 C C . LEU A 1 229 ? -6.170 -1.365 -10.563 1.00 98.50 229 LEU A C 1
ATOM 1769 O O . LEU A 1 229 ? -5.078 -1.069 -11.040 1.00 98.50 229 LEU A O 1
ATOM 1773 N N . LEU A 1 230 ? -6.838 -2.461 -10.938 1.00 98.50 230 LEU A N 1
ATOM 1774 C CA . LEU A 1 230 ? -6.333 -3.378 -11.966 1.00 98.50 230 LEU A CA 1
ATOM 1775 C C . LEU A 1 230 ? -6.121 -2.678 -13.310 1.00 98.50 230 LEU A C 1
ATOM 1777 O O . LEU A 1 230 ? -5.040 -2.805 -13.880 1.00 98.50 230 LEU A O 1
ATOM 1781 N N . GLU A 1 231 ? -7.095 -1.885 -13.765 1.00 98.31 231 GLU A N 1
ATOM 1782 C CA . GLU A 1 231 ? -6.977 -1.119 -15.010 1.00 98.31 231 GLU A CA 1
ATOM 1783 C C . GLU A 1 231 ? -5.747 -0.199 -14.982 1.00 98.31 231 GLU A C 1
ATOM 1785 O O . GLU A 1 231 ? -4.934 -0.191 -15.912 1.00 98.31 231 GLU A O 1
ATOM 1790 N N . ARG A 1 232 ? -5.552 0.528 -13.875 1.00 98.19 232 ARG A N 1
ATOM 1791 C CA . ARG A 1 232 ? -4.392 1.412 -13.707 1.00 98.19 232 ARG A CA 1
ATOM 1792 C C . ARG A 1 232 ? -3.072 0.655 -13.684 1.00 98.19 232 ARG A C 1
ATOM 1794 O O . ARG A 1 232 ? -2.101 1.125 -14.274 1.00 98.19 232 ARG A O 1
ATOM 1801 N N . LEU A 1 233 ? -3.017 -0.500 -13.025 1.00 98.25 233 LEU A N 1
ATOM 1802 C CA . LEU A 1 233 ? -1.803 -1.313 -12.971 1.00 98.25 233 LEU A CA 1
ATOM 1803 C C . LEU A 1 233 ? -1.461 -1.924 -14.337 1.00 98.25 233 LEU A C 1
ATOM 1805 O O . LEU A 1 233 ? -0.284 -1.920 -14.700 1.00 98.25 233 LEU A O 1
ATOM 1809 N N . HIS A 1 234 ? -2.447 -2.374 -15.123 1.00 98.00 234 HIS A N 1
ATOM 1810 C CA . HIS A 1 234 ? -2.219 -2.840 -16.500 1.00 98.00 234 HIS A CA 1
ATOM 1811 C C . HIS A 1 234 ? -1.658 -1.728 -17.391 1.00 98.00 234 HIS A C 1
ATOM 1813 O O . HIS A 1 234 ? -0.620 -1.927 -18.020 1.00 98.00 234 HIS A O 1
ATOM 1819 N N . GLN A 1 235 ? -2.261 -0.535 -17.368 1.00 97.38 235 GLN A N 1
ATOM 1820 C CA . GLN A 1 235 ? -1.775 0.618 -18.142 1.00 97.38 235 GLN A CA 1
ATOM 1821 C C . GLN A 1 235 ? -0.325 0.988 -17.786 1.00 97.38 235 GLN A C 1
ATOM 1823 O O . GLN A 1 235 ? 0.500 1.244 -18.665 1.00 97.38 235 GLN A O 1
ATOM 1828 N N . LEU A 1 236 ? 0.008 0.992 -16.490 1.00 96.50 236 LEU A N 1
ATOM 1829 C CA . LEU A 1 236 ? 1.366 1.284 -16.022 1.00 96.50 236 LEU A CA 1
ATOM 1830 C C . LEU A 1 236 ? 2.371 0.199 -16.430 1.00 96.50 236 LEU A C 1
ATOM 1832 O O . LEU A 1 236 ? 3.507 0.526 -16.782 1.00 96.50 236 LEU A O 1
ATOM 1836 N N . ALA A 1 237 ? 1.970 -1.074 -16.392 1.00 95.62 237 ALA A N 1
ATOM 1837 C CA . ALA A 1 237 ? 2.811 -2.185 -16.826 1.00 95.62 237 ALA A CA 1
ATOM 1838 C C . ALA A 1 237 ? 3.148 -2.083 -18.319 1.00 95.62 237 ALA A C 1
ATOM 1840 O O . ALA A 1 237 ? 4.327 -2.135 -18.677 1.00 95.62 237 ALA A O 1
ATOM 1841 N N . GLU A 1 238 ? 2.141 -1.853 -19.166 1.00 94.69 238 GLU A N 1
ATOM 1842 C CA . GLU A 1 238 ? 2.325 -1.660 -20.609 1.00 94.69 238 GLU A CA 1
ATOM 1843 C C . GLU A 1 238 ? 3.243 -0.467 -20.902 1.00 94.69 238 GLU A C 1
ATOM 1845 O O . GLU A 1 238 ? 4.186 -0.575 -21.694 1.00 94.69 238 GLU A O 1
ATOM 1850 N N . GLN A 1 239 ? 3.027 0.662 -20.214 1.00 93.50 239 GLN A N 1
ATOM 1851 C CA . GLN A 1 239 ? 3.875 1.844 -20.356 1.00 93.50 239 GLN A CA 1
ATOM 1852 C C . GLN A 1 239 ? 5.336 1.537 -19.998 1.00 93.50 239 GLN A C 1
ATOM 1854 O O . GLN A 1 239 ? 6.244 1.882 -20.758 1.00 93.50 239 GLN A O 1
ATOM 1859 N N . LEU A 1 240 ? 5.584 0.893 -18.853 1.00 91.12 240 LEU A N 1
ATOM 1860 C CA . LEU A 1 240 ? 6.940 0.572 -18.403 1.00 91.12 240 LEU A CA 1
ATOM 1861 C C . LEU A 1 240 ? 7.660 -0.395 -19.343 1.00 91.12 240 LEU A C 1
ATOM 1863 O O . LEU A 1 240 ? 8.848 -0.202 -19.616 1.00 91.12 240 LEU A O 1
ATOM 1867 N N . GLN A 1 241 ? 6.959 -1.415 -19.839 1.00 87.44 241 GLN A N 1
ATOM 1868 C CA . GLN A 1 241 ? 7.511 -2.378 -20.790 1.00 87.44 241 GLN A CA 1
ATOM 1869 C C . GLN A 1 241 ? 7.885 -1.699 -22.110 1.00 87.44 241 GLN A C 1
ATOM 1871 O O . GLN A 1 241 ? 9.006 -1.873 -22.590 1.00 87.44 241 GLN A O 1
ATOM 1876 N N . HIS A 1 242 ? 6.998 -0.858 -22.650 1.00 88.56 242 HIS A N 1
ATOM 1877 C CA . HIS A 1 242 ? 7.260 -0.095 -23.876 1.00 88.56 242 HIS A CA 1
ATOM 1878 C C . HIS A 1 242 ? 8.448 0.858 -23.729 1.00 88.56 242 HIS A C 1
ATOM 1880 O O . HIS A 1 242 ? 9.311 0.948 -24.603 1.00 88.56 242 HIS A O 1
ATOM 1886 N N . GLU A 1 243 ? 8.525 1.564 -22.599 1.00 88.69 243 GLU A N 1
ATOM 1887 C CA . GLU A 1 243 ? 9.662 2.427 -22.287 1.00 88.69 243 GLU A CA 1
ATOM 1888 C C . GLU A 1 243 ? 10.971 1.632 -22.139 1.00 88.69 243 GLU A C 1
ATOM 1890 O O . GLU A 1 243 ? 12.033 2.151 -22.487 1.00 88.69 243 GLU A O 1
ATOM 1895 N N . SER A 1 244 ? 10.917 0.396 -21.625 1.00 82.81 244 SER A N 1
ATOM 1896 C CA . SER A 1 244 ? 12.091 -0.476 -21.498 1.00 82.81 244 SER A CA 1
ATOM 1897 C C . SER A 1 244 ? 12.596 -0.949 -22.854 1.00 82.81 244 SER A C 1
ATOM 1899 O O . SER A 1 244 ? 13.774 -0.753 -23.146 1.00 82.81 244 SER A O 1
ATOM 1901 N N . ALA A 1 245 ? 11.703 -1.453 -23.710 1.00 83.38 245 ALA A N 1
ATOM 1902 C CA . ALA A 1 245 ? 12.047 -1.912 -25.056 1.00 83.38 245 ALA A CA 1
ATOM 1903 C C . ALA A 1 245 ? 12.710 -0.798 -25.886 1.00 83.38 245 ALA A C 1
ATOM 1905 O O . ALA A 1 245 ? 13.781 -0.986 -26.455 1.00 83.38 245 ALA A O 1
ATOM 1906 N N . LYS A 1 246 ? 12.151 0.420 -25.852 1.00 84.69 246 LYS A N 1
ATOM 1907 C CA . LYS A 1 246 ? 12.750 1.581 -26.533 1.00 84.69 246 LYS A CA 1
ATOM 1908 C C . LYS A 1 246 ? 14.153 1.933 -26.043 1.00 84.69 246 LYS A C 1
ATOM 1910 O O . LYS A 1 246 ? 14.936 2.500 -26.796 1.00 84.69 246 LYS A O 1
ATOM 1915 N N . ARG A 1 247 ? 14.472 1.683 -24.770 1.00 81.69 247 ARG A N 1
ATOM 1916 C CA . ARG A 1 247 ? 15.812 1.960 -24.229 1.00 81.69 247 ARG A CA 1
ATOM 1917 C C . ARG A 1 247 ? 16.832 0.933 -24.695 1.00 81.69 247 ARG A C 1
ATOM 1919 O O . ARG A 1 247 ? 17.970 1.322 -24.927 1.00 81.69 247 ARG A O 1
ATOM 1926 N N . GLU A 1 248 ? 16.422 -0.324 -24.826 1.00 78.44 248 GLU A N 1
ATOM 1927 C CA . GLU A 1 248 ? 17.263 -1.394 -25.368 1.00 78.44 248 GLU A CA 1
ATOM 1928 C C . GLU A 1 248 ? 17.588 -1.153 -26.848 1.00 78.44 248 GLU A C 1
ATOM 1930 O O . GLU A 1 248 ? 18.719 -1.367 -27.256 1.00 78.44 248 GLU A O 1
ATOM 1935 N N . GLU A 1 249 ? 16.650 -0.609 -27.630 1.00 79.00 249 GLU A N 1
ATOM 1936 C CA . GLU A 1 249 ? 16.882 -0.253 -29.042 1.00 79.00 249 GLU A CA 1
ATOM 1937 C C . GLU A 1 249 ? 17.846 0.934 -29.252 1.00 79.00 249 GLU A C 1
ATOM 1939 O O . GLU A 1 249 ? 18.396 1.097 -30.340 1.00 79.00 249 GLU A O 1
ATOM 1944 N N . MET A 1 250 ? 18.027 1.797 -28.244 1.00 74.31 250 MET A N 1
ATOM 1945 C CA . MET A 1 250 ? 18.880 2.995 -28.327 1.00 74.31 250 MET A CA 1
ATOM 1946 C C . MET A 1 250 ? 20.308 2.790 -27.790 1.00 74.31 250 MET A C 1
ATOM 1948 O O . MET A 1 250 ? 21.095 3.742 -27.830 1.00 74.31 250 MET A O 1
ATOM 1952 N N . GLN A 1 251 ? 20.625 1.614 -27.239 1.00 65.06 251 GLN A N 1
ATOM 1953 C CA . GLN A 1 251 ? 21.962 1.244 -26.748 1.00 65.06 251 GLN A CA 1
ATOM 1954 C C . GLN A 1 251 ? 22.725 0.427 -27.788 1.00 65.06 251 GLN A C 1
ATOM 1956 O O . GLN A 1 251 ? 23.953 0.648 -27.882 1.00 65.06 251 GLN A O 1
#

Foldseek 3Di:
DPQQKDWDDAAADDQEEEEEFEAQQFWSCLCVVCRNLDHHIYITGNLLVQDQALLRSLCSCQVRPPQADDPGNAAYEQEAAALRLVSSLSNLVVHPPNLLYAYEYALYALAAEQDPVRQHHDPVVLVVLLVCCVVPVVVSQLVVLQLQLPFFPCSVVSSVSRVVRGDDNDPSSSSSSCNSRDHGGADDPRYEYEYAPAASRRGHDDPPYDYFPAHYSSRCPDPRNVVVVSVVSVVSVVVSVVSVVVVVVVD

pLDDT: mean 92.6, std 7.57, range [58.06, 98.75]

Solvent-accessible surface area (backbone atoms only — not comparable to full-atom values): 13155 Å² total; per-residue (Å²): 131,80,70,42,63,42,81,74,50,72,28,81,90,46,82,38,29,39,41,34,24,31,31,79,67,39,40,44,63,72,51,54,88,49,49,86,78,42,53,10,38,34,28,30,48,46,60,75,84,61,46,94,45,59,67,55,32,15,51,51,47,30,75,59,33,81,46,58,58,94,96,41,76,48,40,31,41,36,40,7,27,32,54,17,14,50,38,40,53,54,10,52,77,69,32,84,70,55,88,47,38,38,41,35,28,37,42,37,30,32,30,42,52,36,51,99,85,62,49,20,35,52,63,69,61,51,52,53,48,54,54,37,38,76,75,41,39,68,65,38,55,54,49,50,43,49,44,36,21,30,66,30,96,55,28,72,62,45,35,56,56,50,60,75,24,39,60,73,88,53,81,52,52,64,66,57,52,60,44,49,70,49,72,76,57,78,72,57,95,55,51,44,32,38,33,25,82,39,26,67,62,41,48,23,81,39,66,66,63,43,75,43,89,9,34,2,53,47,10,60,75,36,76,60,10,31,54,53,50,50,56,53,52,52,54,52,49,54,50,53,51,54,58,48,56,57,52,63,76,74,108

Mean predicted aligned error: 4.0 Å